Protein AF-0000000080405832 (afdb_homodimer)

Nearest PDB structures (foldseek):
  2pwq-assembly1_A  TM=9.704E-01  e=1.487E-24  Plasmodium yoelii
  2f4z-assembly1_A  TM=9.907E-01  e=1.187E-21  Toxoplasma gondii
  3f92-assembly1_A  TM=9.602E-01  e=2.893E-19  Homo sapiens
  6jb7-assembly1_A  TM=9.694E-01  e=5.075E-19  Homo sapiens
  5dfl-assembly1_A  TM=9.693E-01  e=5.751E-19  Homo sapiens

Structure (mmCIF, N/CA/C/O backbone):
data_AF-0000000080405832-model_v1
#
loop_
_entity.id
_entity.type
_entity.pdbx_description
1 polymer 'UBC core domain-containing protein'
#
loop_
_atom_site.group_PDB
_atom_site.id
_atom_site.type_symbol
_atom_site.label_atom_id
_atom_site.label_alt_id
_atom_site.label_comp_id
_atom_site.label_asym_id
_atom_site.label_entity_id
_atom_site.label_seq_id
_atom_site.pdbx_PDB_ins_code
_atom_site.Cartn_x
_atom_site.Cartn_y
_atom_site.Cartn_z
_atom_site.occupancy
_atom_site.B_iso_or_equiv
_atom_site.auth_seq_id
_atom_site.auth_comp_id
_atom_site.auth_asym_id
_atom_site.auth_atom_id
_atom_site.pdbx_PDB_model_num
ATOM 1 N N . MET A 1 1 ? 26.109 7.5 -22.141 1 20.55 1 MET A N 1
ATOM 2 C CA . MET A 1 1 ? 25.344 6.387 -21.578 1 20.55 1 MET A CA 1
ATOM 3 C C . MET A 1 1 ? 25.062 6.609 -20.109 1 20.55 1 MET A C 1
ATOM 5 O O . MET A 1 1 ? 25.969 6.559 -19.266 1 20.55 1 MET A O 1
ATOM 9 N N . CYS A 1 2 ? 24.328 7.707 -19.641 1 28.23 2 CYS A N 1
ATOM 10 C CA . CYS A 1 2 ? 24.234 8.281 -18.297 1 28.23 2 CYS A CA 1
ATOM 11 C C . CYS A 1 2 ? 24 7.195 -17.25 1 28.23 2 CYS A C 1
ATOM 13 O O . CYS A 1 2 ? 23.016 6.473 -17.328 1 28.23 2 CYS A O 1
ATOM 15 N N . SER A 1 3 ? 24.859 6.402 -16.875 1 34.25 3 SER A N 1
ATOM 16 C CA . SER A 1 3 ? 24.891 5.484 -15.734 1 34.25 3 SER A CA 1
ATOM 17 C C . SER A 1 3 ? 24.047 6.023 -14.578 1 34.25 3 SER A C 1
ATOM 19 O O . SER A 1 3 ? 24.375 7.066 -14.008 1 34.25 3 SER A O 1
ATOM 21 N N . SER A 1 4 ? 22.766 6.215 -14.742 1 38.88 4 SER A N 1
ATOM 22 C CA . SER A 1 4 ? 21.812 7.004 -13.961 1 38.88 4 SER A CA 1
ATOM 23 C C . SER A 1 4 ? 21.984 6.742 -12.469 1 38.88 4 SER A C 1
ATOM 25 O O . SER A 1 4 ? 21.844 5.605 -12.008 1 38.88 4 SER A O 1
ATOM 27 N N . SER A 1 5 ? 23.016 7.223 -11.938 1 46.41 5 SER A N 1
ATOM 28 C CA . SER A 1 5 ? 23.375 7.32 -10.523 1 46.41 5 SER A CA 1
ATOM 29 C C . SER A 1 5 ? 22.125 7.406 -9.648 1 46.41 5 SER A C 1
ATOM 31 O O . SER A 1 5 ? 21.312 8.328 -9.797 1 46.41 5 SER A O 1
ATOM 33 N N . ARG A 1 6 ? 21.609 6.234 -9.523 1 57.28 6 ARG A N 1
ATOM 34 C CA . ARG A 1 6 ? 20.469 6.125 -8.633 1 57.28 6 ARG A CA 1
ATOM 35 C C . ARG A 1 6 ? 20.641 7.004 -7.402 1 57.28 6 ARG A C 1
ATOM 37 O O . ARG A 1 6 ? 21.734 7.074 -6.832 1 57.28 6 ARG A O 1
ATOM 44 N N . SER A 1 7 ? 19.734 7.844 -7.234 1 63.28 7 SER A N 1
ATOM 45 C CA . SER A 1 7 ? 19.797 8.867 -6.199 1 63.28 7 SER A CA 1
ATOM 46 C C . SER A 1 7 ? 19.969 8.25 -4.816 1 63.28 7 SER A C 1
ATOM 48 O O . SER A 1 7 ? 19.594 7.098 -4.598 1 63.28 7 SER A O 1
ATOM 50 N N . SER A 1 8 ? 20.781 8.703 -4.047 1 74.38 8 SER A N 1
ATOM 51 C CA . SER A 1 8 ? 20.938 8.398 -2.631 1 74.38 8 SER A CA 1
ATOM 52 C C . SER A 1 8 ? 19.594 8.109 -1.97 1 74.38 8 SER A C 1
ATOM 54 O O . SER A 1 8 ? 19.484 7.203 -1.142 1 74.38 8 SER A O 1
ATOM 56 N N . LYS A 1 9 ? 18.562 8.602 -2.529 1 79.06 9 LYS A N 1
ATOM 57 C CA . LYS A 1 9 ? 17.25 8.445 -1.912 1 79.06 9 LYS A CA 1
ATOM 58 C C . LYS A 1 9 ? 16.641 7.09 -2.26 1 79.06 9 LYS A C 1
ATOM 60 O O . LYS A 1 9 ? 16.016 6.453 -1.416 1 79.06 9 LYS A O 1
ATOM 65 N N . GLU A 1 10 ? 16.953 6.633 -3.463 1 82.5 10 GLU A N 1
ATOM 66 C CA . GLU A 1 10 ? 16.438 5.344 -3.91 1 82.5 10 GLU A CA 1
ATOM 67 C C . GLU A 1 10 ? 17.062 4.195 -3.125 1 82.5 10 GLU A C 1
ATOM 69 O O . GLU A 1 10 ? 16.375 3.25 -2.736 1 82.5 10 GLU A O 1
ATOM 74 N N . LEU A 1 11 ? 18.281 4.324 -2.924 1 87.19 11 LEU A N 1
ATOM 75 C CA . LEU A 1 11 ? 18.984 3.289 -2.176 1 87.19 11 LEU A CA 1
ATOM 76 C C . LEU A 1 11 ? 18.516 3.246 -0.728 1 87.19 11 LEU A C 1
ATOM 78 O O . LEU A 1 11 ? 18.359 2.166 -0.154 1 87.19 11 LEU A O 1
ATOM 82 N N . LEU A 1 12 ? 18.266 4.387 -0.219 1 89.19 12 LEU A N 1
ATOM 83 C CA . LEU A 1 12 ? 17.766 4.465 1.152 1 89.19 12 LEU A CA 1
ATOM 84 C C . LEU A 1 12 ? 16.375 3.85 1.269 1 89.19 12 LEU A C 1
ATOM 86 O O . LEU A 1 12 ? 16.078 3.172 2.254 1 89.19 12 LEU A O 1
ATOM 90 N N . ARG A 1 13 ? 15.625 4.07 0.297 1 90.69 13 ARG A N 1
ATOM 91 C CA . ARG A 1 13 ? 14.289 3.48 0.298 1 90.69 13 ARG A CA 1
ATOM 92 C C . ARG A 1 13 ? 14.367 1.958 0.265 1 90.69 13 ARG A C 1
ATOM 94 O O . ARG A 1 13 ? 13.672 1.279 1.022 1 90.69 13 ARG A O 1
ATOM 101 N N . LEU A 1 14 ? 15.18 1.442 -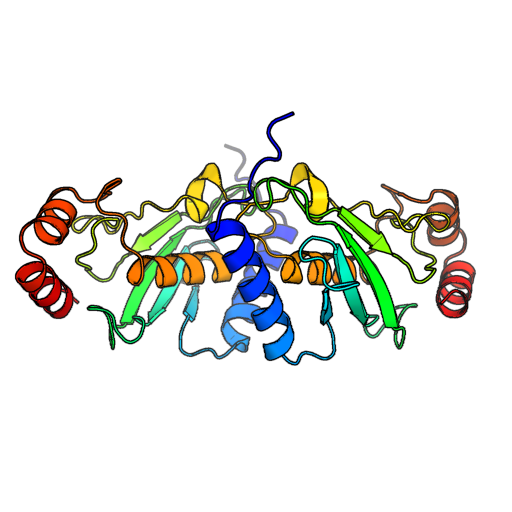0.604 1 94.38 14 LEU A N 1
ATOM 102 C CA . LEU A 1 14 ? 15.297 -0.004 -0.744 1 94.38 14 LEU A CA 1
ATOM 103 C C . LEU A 1 14 ? 15.812 -0.635 0.544 1 94.38 14 LEU A C 1
ATOM 105 O O . LEU A 1 14 ? 15.352 -1.702 0.949 1 94.38 14 LEU A O 1
ATOM 109 N N . GLN A 1 15 ? 16.719 0.036 1.157 1 93.62 15 GLN A N 1
ATOM 110 C CA . GLN A 1 15 ? 17.234 -0.443 2.436 1 93.62 15 GLN A CA 1
ATOM 111 C C . GLN A 1 15 ? 16.125 -0.474 3.492 1 93.62 15 GLN A C 1
ATOM 113 O O . GLN A 1 15 ? 16.016 -1.438 4.254 1 93.62 15 GLN A O 1
ATOM 118 N N . LYS A 1 16 ? 15.375 0.573 3.498 1 93.31 16 LYS A N 1
ATOM 119 C CA . LYS A 1 16 ? 14.273 0.643 4.453 1 93.31 16 LYS A CA 1
ATOM 120 C C . LYS A 1 16 ? 13.25 -0.455 4.191 1 93.31 16 LYS A C 1
ATOM 122 O O . LYS A 1 16 ? 12.758 -1.086 5.129 1 93.31 16 LYS A O 1
ATOM 127 N N . GLU A 1 17 ? 12.938 -0.644 2.939 1 94.38 17 GLU A N 1
ATOM 128 C CA . GLU A 1 17 ? 11.969 -1.684 2.602 1 94.38 17 GLU A CA 1
ATOM 129 C C . GLU A 1 17 ? 12.477 -3.062 3.016 1 94.38 17 GLU A C 1
ATOM 131 O O . GLU A 1 17 ? 11.703 -3.887 3.514 1 94.38 17 GLU A O 1
ATOM 136 N N . LEU A 1 18 ? 13.727 -3.258 2.82 1 94.12 18 LEU A N 1
ATOM 137 C CA . LEU A 1 18 ? 14.32 -4.527 3.221 1 94.12 18 LEU A CA 1
ATOM 138 C C . LEU A 1 18 ? 14.242 -4.715 4.73 1 94.12 18 LEU A C 1
ATOM 140 O O . LEU A 1 18 ? 13.875 -5.789 5.211 1 94.12 18 LEU A O 1
ATOM 144 N N . LYS A 1 19 ? 14.523 -3.691 5.426 1 93.25 19 LYS A N 1
ATOM 145 C CA . LYS A 1 19 ? 14.477 -3.73 6.883 1 93.25 19 LYS A CA 1
ATOM 146 C C . LYS A 1 19 ? 13.055 -3.979 7.383 1 93.25 19 LYS A C 1
ATOM 148 O O . LYS A 1 19 ? 12.852 -4.742 8.328 1 93.25 19 LYS A O 1
ATOM 153 N N . ASP A 1 20 ? 12.125 -3.34 6.719 1 91.62 20 ASP A N 1
ATOM 154 C CA . ASP A 1 20 ? 10.727 -3.512 7.094 1 91.62 20 ASP A CA 1
ATOM 155 C C . ASP A 1 20 ? 10.281 -4.961 6.914 1 91.62 20 ASP A C 1
ATOM 157 O O . ASP A 1 20 ? 9.562 -5.504 7.754 1 91.62 20 ASP A O 1
ATOM 161 N N . ILE A 1 21 ? 10.672 -5.582 5.863 1 93.44 21 ILE A N 1
ATOM 162 C CA . ILE A 1 21 ? 10.328 -6.973 5.594 1 93.44 21 ILE A CA 1
ATOM 163 C C . ILE A 1 21 ? 10.945 -7.875 6.66 1 93.44 21 ILE A C 1
ATOM 165 O O . ILE A 1 21 ? 10.281 -8.766 7.195 1 93.44 21 ILE A O 1
ATOM 169 N N . GLU A 1 22 ? 12.133 -7.555 6.969 1 88.5 22 GLU A N 1
ATOM 170 C CA . GLU A 1 22 ? 12.867 -8.352 7.949 1 88.5 22 GLU A CA 1
ATOM 171 C C . GLU A 1 22 ? 12.25 -8.227 9.336 1 88.5 22 GLU A C 1
ATOM 173 O O . GLU A 1 22 ? 12.188 -9.203 10.086 1 88.5 22 GLU A O 1
ATOM 178 N N . ASN A 1 23 ? 11.734 -7.125 9.672 1 87.12 23 ASN A N 1
ATOM 179 C CA . ASN A 1 23 ? 11.234 -6.836 11.016 1 87.12 23 ASN A CA 1
ATOM 180 C C . ASN A 1 23 ? 9.836 -7.398 11.227 1 87.12 23 ASN A C 1
ATOM 182 O O . ASN A 1 23 ? 9.453 -7.707 12.359 1 87.12 23 ASN A O 1
ATOM 186 N N . GLU A 1 24 ? 9.016 -7.344 10.234 1 80.19 24 GLU A N 1
ATOM 187 C CA . GLU A 1 24 ? 7.637 -7.797 10.383 1 80.19 24 GLU A CA 1
ATOM 188 C C . GLU A 1 24 ? 7.574 -9.273 10.758 1 80.19 24 GLU A C 1
ATOM 190 O O . GLU A 1 24 ? 6.617 -9.719 11.391 1 80.19 24 GLU A O 1
ATOM 195 N N . ASN A 1 25 ? 8.711 -9.945 10.727 1 65.19 25 ASN A N 1
ATOM 196 C CA . ASN A 1 25 ? 8.883 -11.305 11.227 1 65.19 25 ASN A CA 1
ATOM 197 C C . ASN A 1 25 ? 7.703 -12.195 10.836 1 65.19 25 ASN A C 1
ATOM 199 O O . ASN A 1 25 ? 7.246 -13.008 11.641 1 65.19 25 ASN A O 1
ATOM 203 N N . VAL A 1 26 ? 6.922 -11.82 9.852 1 68.38 26 VAL A N 1
ATOM 204 C CA . VAL A 1 26 ? 5.844 -12.719 9.453 1 68.38 26 VAL A CA 1
ATOM 205 C C . VAL A 1 26 ? 6.395 -13.82 8.547 1 68.38 26 VAL A C 1
ATOM 207 O O . VAL A 1 26 ? 7.227 -13.555 7.672 1 68.38 26 VAL A O 1
ATOM 210 N N . GLN A 1 27 ? 6.348 -14.984 9.008 1 76.19 27 GLN A N 1
ATOM 211 C CA . GLN A 1 27 ? 6.848 -16.188 8.344 1 76.19 27 GLN A CA 1
ATOM 212 C C . GLN A 1 27 ? 6.219 -16.344 6.961 1 76.19 27 GLN A C 1
ATOM 214 O O . GLN A 1 27 ? 6.605 -17.234 6.199 1 76.19 27 GLN A O 1
ATOM 219 N N . GLU A 1 28 ? 5.445 -15.336 6.605 1 89.19 28 GLU A N 1
ATOM 220 C CA . GLU A 1 28 ? 4.676 -15.5 5.375 1 89.19 28 GLU A CA 1
ATOM 221 C C . GLU A 1 28 ? 5.41 -14.898 4.18 1 89.19 28 GLU A C 1
ATOM 223 O O . GLU A 1 28 ? 5.27 -15.383 3.053 1 89.19 28 GLU A O 1
ATOM 228 N N . ILE A 1 29 ? 6.238 -13.906 4.445 1 94.06 29 ILE A N 1
ATOM 229 C CA . ILE A 1 29 ? 6.934 -13.188 3.385 1 94.06 29 ILE A CA 1
ATOM 230 C C . ILE A 1 29 ? 8.344 -12.82 3.842 1 94.06 29 ILE A C 1
ATOM 232 O O . ILE A 1 29 ? 8.547 -12.438 4.996 1 94.06 29 ILE A O 1
ATOM 236 N N . ASP A 1 30 ? 9.281 -13.016 2.945 1 95.56 30 ASP A N 1
ATOM 237 C CA . ASP A 1 30 ? 10.656 -12.602 3.207 1 95.56 30 ASP A CA 1
ATOM 238 C C . ASP A 1 30 ? 11.359 -12.195 1.915 1 95.56 30 ASP A C 1
ATOM 240 O O . ASP A 1 30 ? 10.922 -12.547 0.821 1 95.56 30 ASP A O 1
ATOM 244 N N . ALA A 1 31 ? 12.445 -11.453 2.104 1 96.25 31 ALA A N 1
ATOM 245 C CA . ALA A 1 31 ? 13.266 -11.062 0.962 1 96.25 31 ALA A CA 1
ATOM 246 C C . ALA A 1 31 ? 14.688 -10.719 1.402 1 96.25 31 ALA A C 1
ATOM 248 O O . ALA A 1 31 ? 14.906 -10.297 2.541 1 96.25 31 ALA A O 1
ATOM 249 N N . HIS A 1 32 ? 15.602 -10.945 0.532 1 95.75 32 HIS A N 1
ATOM 250 C CA . HIS A 1 32 ? 16.984 -10.555 0.772 1 95.75 32 HIS A CA 1
ATOM 251 C C . HIS A 1 32 ? 17.688 -10.164 -0.526 1 95.75 32 HIS A C 1
ATOM 253 O O . HIS A 1 32 ? 17.219 -10.5 -1.614 1 95.75 32 HIS A O 1
ATOM 259 N N . ILE A 1 33 ? 18.766 -9.484 -0.336 1 95.69 33 ILE A N 1
ATOM 260 C CA . ILE A 1 33 ? 19.562 -9.078 -1.485 1 95.69 33 ILE A CA 1
ATOM 261 C C . ILE A 1 33 ? 20.328 -10.281 -2.045 1 95.69 33 ILE A C 1
ATOM 263 O O . ILE A 1 33 ? 20.828 -11.102 -1.285 1 95.69 33 ILE A O 1
ATOM 267 N N . LYS A 1 34 ? 20.391 -10.273 -3.346 1 95.62 34 LYS A N 1
ATOM 268 C CA . LYS A 1 34 ? 21.141 -11.336 -4.016 1 95.62 34 LYS A CA 1
ATOM 269 C C . LYS A 1 34 ? 22.531 -10.867 -4.41 1 95.62 34 LYS A C 1
ATOM 271 O O . LYS A 1 34 ? 22.672 -9.828 -5.059 1 95.62 34 LYS A O 1
ATOM 276 N N . ASP A 1 35 ? 23.609 -11.555 -4.023 1 92.75 35 ASP A N 1
ATOM 277 C CA . ASP A 1 35 ? 24.984 -11.375 -4.449 1 92.75 35 ASP A CA 1
ATOM 278 C C . ASP A 1 35 ? 25.453 -9.938 -4.195 1 92.75 35 ASP A C 1
ATOM 280 O O . ASP A 1 35 ? 26.062 -9.312 -5.066 1 92.75 35 ASP A O 1
ATOM 284 N N . SER A 1 36 ? 24.953 -9.289 -3.213 1 88.81 36 SER A N 1
ATOM 285 C CA . SER A 1 36 ? 25.359 -7.961 -2.777 1 88.81 36 SER A CA 1
ATOM 286 C C . SER A 1 36 ? 24.938 -6.891 -3.781 1 88.81 36 SER A C 1
ATOM 288 O O . SER A 1 36 ? 25.578 -5.84 -3.877 1 88.81 36 SER A O 1
ATOM 290 N N . ASN A 1 37 ? 24.047 -7.285 -4.617 1 89.94 37 ASN A N 1
ATOM 291 C CA . ASN A 1 37 ? 23.453 -6.344 -5.57 1 89.94 37 ASN A CA 1
ATOM 292 C C . ASN A 1 37 ? 22.109 -5.809 -5.074 1 89.94 37 ASN A C 1
ATOM 294 O O . ASN A 1 37 ? 21.141 -6.547 -5 1 89.94 37 ASN A O 1
ATOM 298 N N . PHE A 1 38 ? 22.031 -4.496 -4.859 1 89.38 38 PHE A N 1
ATOM 299 C CA . PHE A 1 38 ? 20.875 -3.879 -4.238 1 89.38 38 PHE A CA 1
ATOM 300 C C . PHE A 1 38 ? 19.688 -3.889 -5.195 1 89.38 38 PHE A C 1
ATOM 302 O O . PHE A 1 38 ? 18.547 -3.625 -4.785 1 89.38 38 PHE A O 1
ATOM 309 N N . PHE A 1 39 ? 19.922 -4.312 -6.414 1 93.38 39 PHE A N 1
ATOM 310 C CA . PHE A 1 39 ? 18.844 -4.23 -7.398 1 93.38 39 PHE A CA 1
ATOM 311 C C . PHE A 1 39 ? 18.359 -5.621 -7.785 1 93.38 39 PHE A C 1
ATOM 313 O O . PHE A 1 39 ? 17.5 -5.766 -8.664 1 93.38 39 PHE A O 1
ATOM 320 N N . GLU A 1 40 ? 18.938 -6.57 -7.172 1 97.25 40 GLU A N 1
ATOM 321 C CA . GLU A 1 40 ? 18.516 -7.961 -7.348 1 97.25 40 GLU A CA 1
ATOM 322 C C . GLU A 1 40 ? 18.219 -8.625 -6.004 1 97.25 40 GLU A C 1
ATOM 324 O O . GLU A 1 40 ? 19.125 -8.781 -5.18 1 97.25 40 GLU A O 1
ATOM 329 N N . TRP A 1 41 ? 16.938 -8.961 -5.844 1 98 41 TRP A N 1
ATOM 330 C CA . TRP A 1 41 ? 16.531 -9.586 -4.59 1 98 41 TRP A CA 1
ATOM 331 C C . TRP A 1 41 ? 16.016 -11 -4.828 1 98 41 TRP A C 1
ATOM 333 O O . TRP A 1 41 ? 15.641 -11.344 -5.949 1 98 41 TRP A O 1
ATOM 343 N N . VAL A 1 42 ? 16.109 -11.797 -3.793 1 98.19 42 VAL A N 1
ATOM 344 C CA . VAL A 1 42 ? 15.398 -13.07 -3.697 1 98.19 42 VAL A CA 1
ATOM 345 C C . VAL A 1 42 ? 14.242 -12.945 -2.711 1 98.19 42 VAL A C 1
ATOM 347 O O . VAL A 1 42 ? 14.43 -12.516 -1.57 1 98.19 42 VAL A O 1
ATOM 350 N N . GLY A 1 43 ? 13.078 -13.211 -3.17 1 97.5 43 GLY A N 1
ATOM 351 C CA . GLY A 1 43 ? 11.898 -13.18 -2.318 1 97.5 43 GLY A CA 1
ATOM 352 C C . GLY A 1 43 ? 11.391 -14.562 -1.966 1 97.5 43 GLY A C 1
ATOM 353 O O . GLY A 1 43 ? 11.688 -15.539 -2.654 1 97.5 43 GLY A O 1
ATOM 354 N N . PHE A 1 44 ? 10.578 -14.586 -0.883 1 97.31 44 PHE A N 1
ATOM 355 C CA . PHE A 1 44 ? 9.969 -15.828 -0.425 1 97.31 44 PHE A CA 1
ATOM 356 C C . PHE A 1 44 ? 8.523 -15.602 -0.008 1 97.31 44 PHE A C 1
ATOM 358 O O . PHE A 1 44 ? 8.211 -14.609 0.651 1 97.31 44 PHE A O 1
ATOM 365 N N . ILE A 1 45 ? 7.723 -16.5 -0.43 1 97.31 45 ILE A N 1
ATOM 366 C CA . ILE A 1 45 ? 6.336 -16.484 0.025 1 97.31 45 ILE A CA 1
ATOM 367 C C . ILE A 1 45 ? 5.918 -17.891 0.453 1 97.31 45 ILE A C 1
ATOM 369 O O . ILE A 1 45 ? 6.316 -18.891 -0.163 1 97.31 45 ILE A O 1
ATOM 373 N N . LYS A 1 46 ? 5.105 -17.922 1.412 1 96.88 46 LYS A N 1
ATOM 374 C CA . LYS A 1 46 ? 4.516 -19.188 1.864 1 96.88 46 LYS A CA 1
ATOM 375 C C . LYS A 1 46 ? 3.172 -19.438 1.187 1 96.88 46 LYS A C 1
ATOM 377 O O . LYS A 1 46 ? 2.393 -18.5 0.975 1 96.88 46 LYS A O 1
ATOM 382 N N . GLY A 1 47 ? 2.939 -20.688 0.853 1 97.38 47 GLY A N 1
ATOM 383 C CA . GLY A 1 47 ? 1.633 -21.016 0.307 1 97.38 47 GLY A CA 1
ATOM 384 C C . GLY A 1 47 ? 0.506 -20.828 1.307 1 97.38 47 GLY A C 1
ATOM 385 O O . GLY A 1 47 ? 0.619 -21.25 2.461 1 97.38 47 GLY A O 1
ATOM 386 N N . PRO A 1 48 ? -0.5 -20.297 0.897 1 96.62 48 PRO A N 1
ATOM 387 C CA . PRO A 1 48 ? -1.608 -20.047 1.822 1 96.62 48 PRO A CA 1
ATOM 388 C C . PRO A 1 48 ? -2.311 -21.328 2.262 1 96.62 48 PRO A C 1
ATOM 390 O O . PRO A 1 48 ? -2.406 -22.281 1.485 1 96.62 48 PRO A O 1
ATOM 393 N N . GLU A 1 49 ? -2.83 -21.219 3.443 1 95.5 49 GLU A N 1
ATOM 394 C CA . GLU A 1 49 ? -3.584 -22.359 3.973 1 95.5 49 GLU A CA 1
ATOM 395 C C . GLU A 1 49 ? -4.875 -22.578 3.188 1 95.5 49 GLU A C 1
ATOM 397 O O . GLU A 1 49 ? -5.508 -21.609 2.742 1 95.5 49 GLU A O 1
ATOM 402 N N . GLY A 1 50 ? -5.23 -23.797 2.988 1 96.25 50 GLY A N 1
ATOM 403 C CA . GLY A 1 50 ? -6.496 -24.125 2.344 1 96.25 50 GLY A CA 1
ATOM 404 C C . GLY A 1 50 ? -6.414 -24.094 0.829 1 96.25 50 GLY A C 1
ATOM 405 O O . GLY A 1 50 ? -7.441 -24.047 0.148 1 96.25 50 GLY A O 1
ATOM 406 N N . THR A 1 51 ? -5.285 -23.984 0.303 1 97.38 51 THR A N 1
ATOM 407 C CA . THR A 1 51 ? -5.055 -23.984 -1.138 1 97.38 51 THR A CA 1
ATOM 408 C C . THR A 1 51 ? -4.184 -25.172 -1.548 1 97.38 51 THR A C 1
ATOM 410 O O . THR A 1 51 ? -3.613 -25.844 -0.695 1 97.38 51 THR A O 1
ATOM 413 N N . PRO A 1 52 ? -4.102 -25.406 -2.854 1 97.81 52 PRO A N 1
ATOM 414 C CA . PRO A 1 52 ? -3.205 -26.484 -3.295 1 97.81 52 PRO A CA 1
ATOM 415 C C . PRO A 1 52 ? -1.735 -26.172 -3.018 1 97.81 52 PRO A C 1
ATOM 417 O O . PRO A 1 52 ? -0.88 -27.047 -3.152 1 97.81 52 PRO A O 1
ATOM 420 N N . TYR A 1 53 ? -1.469 -25.031 -2.615 1 98.25 53 TYR A N 1
ATOM 421 C CA . TYR A 1 53 ? -0.091 -24.594 -2.428 1 98.25 53 TYR A CA 1
ATOM 422 C C . TYR A 1 53 ? 0.293 -24.609 -0.954 1 98.25 53 TYR A C 1
ATOM 424 O O . TYR A 1 53 ? 1.403 -24.219 -0.589 1 98.25 53 TYR A O 1
ATOM 432 N N . GLU A 1 54 ? -0.621 -25 -0.115 1 97.06 54 GLU A N 1
ATOM 433 C CA . GLU A 1 54 ? -0.393 -25.031 1.326 1 97.06 54 GLU A CA 1
ATOM 434 C C . GLU A 1 54 ? 0.865 -25.828 1.668 1 97.06 54 GLU A C 1
ATOM 436 O O . GLU A 1 54 ? 1.085 -26.922 1.13 1 97.06 54 GLU A O 1
ATOM 441 N N . GLY A 1 55 ? 1.675 -25.172 2.596 1 95.06 55 GLY A N 1
ATOM 442 C CA . GLY A 1 55 ? 2.904 -25.844 3.004 1 95.06 55 GLY A CA 1
ATOM 443 C C . GLY A 1 55 ? 4.066 -25.562 2.068 1 95.06 55 GLY A C 1
ATOM 444 O O . GLY A 1 55 ? 5.215 -25.875 2.389 1 95.06 55 GLY A O 1
ATOM 445 N N . GLY A 1 56 ? 3.805 -25 0.885 1 96.62 56 GLY A N 1
ATOM 446 C CA . GLY A 1 56 ? 4.855 -24.688 -0.07 1 96.62 56 GLY A CA 1
ATOM 447 C C . GLY A 1 56 ? 5.66 -23.453 0.321 1 96.62 56 GLY A C 1
ATOM 448 O O . GLY A 1 56 ? 5.16 -22.578 1.021 1 96.62 56 GLY A O 1
ATOM 449 N N . HIS A 1 57 ? 6.883 -23.484 -0.051 1 96.62 57 HIS A N 1
ATOM 450 C CA . HIS A 1 57 ? 7.789 -22.359 0.038 1 96.62 57 HIS A CA 1
ATOM 451 C C . HIS A 1 57 ? 8.289 -21.938 -1.341 1 96.62 57 HIS A C 1
ATOM 453 O O . HIS A 1 57 ? 9.047 -22.672 -1.979 1 96.62 57 HIS A O 1
ATOM 459 N N . PHE A 1 58 ? 7.941 -20.781 -1.689 1 98.38 58 PHE A N 1
ATOM 460 C CA . PHE A 1 58 ? 8.203 -20.375 -3.068 1 98.38 58 PHE A CA 1
ATOM 461 C C . PHE A 1 58 ? 9.242 -19.266 -3.121 1 98.38 58 PHE A C 1
ATOM 463 O O . PHE A 1 58 ? 9.109 -18.25 -2.428 1 98.38 58 PHE A O 1
ATOM 470 N N . THR A 1 59 ? 10.164 -19.516 -3.92 1 98.56 59 THR A N 1
ATOM 471 C CA . THR A 1 59 ? 11.219 -18.531 -4.148 1 98.56 59 THR A CA 1
ATOM 472 C C . THR A 1 59 ? 10.914 -17.703 -5.391 1 98.56 59 THR A C 1
ATOM 474 O O . THR A 1 59 ? 10.477 -18.234 -6.41 1 98.56 59 THR A O 1
ATOM 477 N N . LEU A 1 60 ? 11.164 -16.406 -5.246 1 98.75 60 LEU A N 1
ATOM 478 C CA . LEU A 1 60 ? 10.93 -15.484 -6.348 1 98.75 60 LEU A CA 1
ATOM 479 C C . LEU A 1 60 ? 12.188 -14.672 -6.648 1 98.75 60 LEU A C 1
ATOM 481 O O . LEU A 1 60 ? 12.961 -14.367 -5.742 1 98.75 60 LEU A O 1
ATOM 485 N N . ALA A 1 61 ? 12.367 -14.367 -7.887 1 98.81 61 ALA A N 1
ATOM 486 C CA . ALA A 1 61 ? 13.398 -13.414 -8.297 1 98.81 61 ALA A CA 1
ATOM 487 C C . ALA A 1 61 ? 12.812 -12.016 -8.445 1 98.81 61 ALA A C 1
ATOM 489 O O . ALA A 1 61 ? 11.781 -11.828 -9.102 1 98.81 61 ALA A O 1
ATOM 490 N N . ILE A 1 62 ? 13.453 -11.047 -7.82 1 98.62 62 ILE A N 1
ATOM 491 C CA . ILE A 1 62 ? 12.984 -9.664 -7.844 1 98.62 62 ILE A CA 1
ATOM 492 C C . ILE A 1 62 ? 14.07 -8.773 -8.445 1 98.62 62 ILE A C 1
ATOM 494 O O . ILE A 1 62 ? 15.18 -8.68 -7.91 1 98.62 62 ILE A O 1
ATOM 498 N N . THR A 1 63 ? 13.75 -8.125 -9.539 1 98.38 63 THR A N 1
ATOM 499 C CA . THR A 1 63 ? 14.648 -7.156 -10.156 1 98.38 63 THR A CA 1
ATOM 500 C C . THR A 1 63 ? 14.102 -5.742 -10.008 1 98.38 63 THR A C 1
ATOM 502 O O . THR A 1 63 ? 12.969 -5.457 -10.422 1 98.38 63 THR A O 1
ATOM 505 N N . ILE A 1 64 ? 14.867 -4.922 -9.453 1 96.94 64 ILE A N 1
ATOM 506 C CA . ILE A 1 64 ? 14.453 -3.553 -9.18 1 96.94 64 ILE A CA 1
ATOM 507 C C . ILE A 1 64 ? 14.906 -2.639 -10.312 1 96.94 64 ILE A C 1
ATOM 509 O O . ILE A 1 64 ? 16.109 -2.498 -10.555 1 96.94 64 ILE A O 1
ATOM 513 N N . PRO A 1 65 ? 13.938 -2.033 -10.961 1 95.88 65 PRO A N 1
ATOM 514 C CA . PRO A 1 65 ? 14.344 -1.168 -12.07 1 95.88 65 PRO A CA 1
ATOM 515 C C . PRO A 1 65 ? 15.023 0.119 -11.602 1 95.88 65 PRO A C 1
ATOM 517 O O . PRO A 1 65 ? 14.914 0.483 -10.43 1 95.88 65 PRO A O 1
ATOM 520 N N . ASN A 1 66 ? 15.586 0.849 -12.438 1 92.19 66 ASN A N 1
ATOM 521 C CA . ASN A 1 66 ? 16.344 2.057 -12.109 1 92.19 66 ASN A CA 1
ATOM 522 C C . ASN A 1 66 ? 15.414 3.191 -11.68 1 92.19 66 ASN A C 1
ATOM 524 O O . ASN A 1 66 ? 15.82 4.074 -10.922 1 92.19 66 ASN A O 1
ATOM 528 N N . ASP A 1 67 ? 14.25 3.141 -12.078 1 93.69 67 ASP A N 1
ATOM 529 C CA . ASP A 1 67 ? 13.32 4.227 -11.773 1 93.69 67 ASP A CA 1
ATOM 530 C C . ASP A 1 67 ? 12.32 3.812 -10.695 1 93.69 67 ASP A C 1
ATOM 532 O O . ASP A 1 67 ? 11.258 4.418 -10.562 1 93.69 67 ASP A O 1
ATOM 536 N N . TYR A 1 68 ? 12.727 2.764 -9.977 1 95.44 68 TYR A N 1
ATOM 537 C CA . TYR A 1 68 ? 11.938 2.428 -8.797 1 95.44 68 TYR A CA 1
ATOM 538 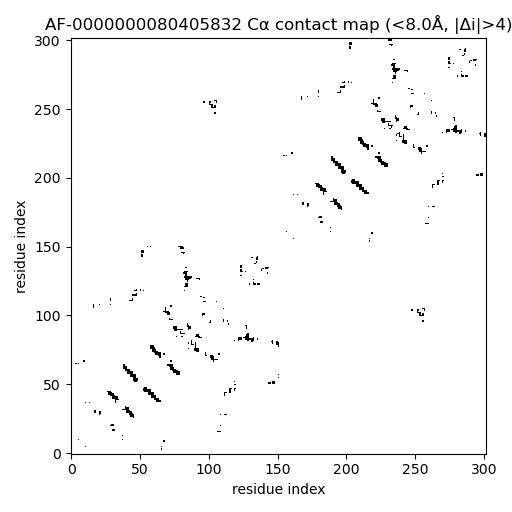C C . TYR A 1 68 ? 11.883 3.6 -7.824 1 95.44 68 TYR A C 1
ATOM 540 O O . TYR A 1 68 ? 12.898 4.242 -7.566 1 95.44 68 TYR A O 1
ATOM 548 N N . PRO A 1 69 ? 10.703 3.895 -7.328 1 94.5 69 PRO A N 1
ATOM 549 C CA . PRO A 1 69 ? 9.438 3.174 -7.246 1 94.5 69 PRO A CA 1
ATOM 550 C C . PRO A 1 69 ? 8.414 3.65 -8.281 1 94.5 69 PRO A C 1
ATOM 552 O O . PRO A 1 69 ? 7.238 3.289 -8.203 1 94.5 69 PRO A O 1
ATOM 555 N N . TYR A 1 70 ? 8.82 4.395 -9.234 1 93.81 70 TYR A N 1
ATOM 556 C CA . TYR A 1 70 ? 7.879 4.898 -10.234 1 93.81 70 TYR A CA 1
ATOM 557 C C . TYR A 1 70 ? 7.426 3.781 -11.164 1 93.81 70 TYR A C 1
ATOM 559 O O . TYR A 1 70 ? 6.312 3.822 -11.695 1 93.81 70 TYR A O 1
ATOM 567 N N . ASN A 1 71 ? 8.32 2.855 -11.383 1 96.31 71 ASN A N 1
ATOM 568 C CA . ASN A 1 71 ? 7.953 1.607 -12.047 1 96.31 71 ASN A CA 1
ATOM 569 C C . ASN A 1 71 ? 8.062 0.42 -11.094 1 96.31 71 ASN A C 1
ATOM 571 O O . ASN A 1 71 ? 8.898 0.414 -10.188 1 96.31 71 ASN A O 1
ATOM 575 N N . PRO A 1 72 ? 7.184 -0.551 -11.305 1 97.75 72 PRO A N 1
ATOM 576 C CA . PRO A 1 72 ? 7.199 -1.7 -10.391 1 97.75 72 PRO A CA 1
ATOM 577 C C . PRO A 1 72 ? 8.438 -2.572 -10.562 1 97.75 72 PRO A C 1
ATOM 579 O O . PRO A 1 72 ? 9.07 -2.555 -11.625 1 97.75 72 PRO A O 1
ATOM 582 N N . PRO A 1 73 ? 8.805 -3.311 -9.492 1 97.94 73 PRO A N 1
ATOM 583 C CA . PRO A 1 73 ? 9.812 -4.359 -9.68 1 97.94 73 PRO A CA 1
ATOM 584 C C . PRO A 1 73 ? 9.344 -5.469 -10.617 1 97.94 73 PRO A C 1
ATOM 586 O O . PRO A 1 73 ? 8.141 -5.711 -10.734 1 97.94 73 PRO A O 1
ATOM 589 N N . LYS A 1 74 ? 10.305 -6.07 -11.273 1 98.44 74 LYS A N 1
ATOM 590 C CA . LYS A 1 74 ? 10.023 -7.297 -12.016 1 98.44 74 LYS A CA 1
ATOM 591 C C . LYS A 1 74 ? 10.156 -8.523 -11.117 1 98.44 74 LYS A C 1
ATOM 593 O O . LYS A 1 74 ? 11.211 -8.766 -10.531 1 98.44 74 LYS A O 1
ATOM 598 N N . ILE A 1 75 ? 9.086 -9.266 -11.023 1 98.81 75 ILE A N 1
ATOM 599 C CA . ILE A 1 75 ? 9.086 -10.414 -10.125 1 98.81 75 ILE A CA 1
ATOM 600 C C . ILE A 1 75 ? 8.656 -11.672 -10.883 1 98.81 75 ILE A C 1
ATOM 602 O O . ILE A 1 75 ? 7.699 -11.633 -11.664 1 98.81 75 ILE A O 1
ATOM 606 N N . LYS A 1 76 ? 9.344 -12.703 -10.68 1 98.81 76 LYS A N 1
ATOM 607 C CA . LYS A 1 76 ? 8.961 -13.984 -11.273 1 98.81 76 LYS A CA 1
ATOM 608 C C . LYS A 1 76 ? 9.227 -15.133 -10.305 1 98.81 76 LYS A C 1
ATOM 610 O O . LYS A 1 76 ? 10.109 -15.039 -9.445 1 98.81 76 LYS A O 1
ATOM 615 N N . PHE A 1 77 ? 8.516 -16.172 -10.461 1 98.81 77 PHE A N 1
ATOM 616 C CA . PHE A 1 77 ? 8.758 -17.375 -9.656 1 98.81 77 PHE A CA 1
ATOM 617 C C . PHE A 1 77 ? 10.016 -18.094 -10.125 1 98.81 77 PHE A C 1
ATOM 619 O O . PHE A 1 77 ? 10.219 -18.281 -11.328 1 98.81 77 PHE A O 1
ATOM 626 N N . VAL A 1 78 ? 10.836 -18.422 -9.188 1 98.69 78 VAL A N 1
ATOM 627 C CA . VAL A 1 78 ? 11.961 -19.328 -9.438 1 98.69 78 VAL A CA 1
ATOM 628 C C . VAL A 1 78 ? 11.531 -20.766 -9.164 1 98.69 78 VAL A C 1
ATOM 630 O O . VAL A 1 78 ? 11.789 -21.656 -9.977 1 98.69 78 VAL A O 1
ATOM 633 N N . THR A 1 79 ? 10.891 -20.953 -8.008 1 98.44 79 THR A N 1
ATOM 634 C CA . THR A 1 79 ? 10.289 -22.25 -7.742 1 98.44 79 THR A CA 1
ATOM 635 C C . THR A 1 79 ? 9.188 -22.562 -8.75 1 98.44 79 THR A C 1
ATOM 637 O O . THR A 1 79 ? 8.336 -21.703 -9.023 1 98.44 79 THR A O 1
ATOM 640 N N . LYS A 1 80 ? 9.164 -23.75 -9.273 1 97.81 80 LYS A N 1
ATOM 641 C CA . LYS A 1 80 ? 8.109 -24.141 -10.203 1 97.81 80 LYS A CA 1
ATOM 642 C C . LYS A 1 80 ? 6.742 -24.141 -9.516 1 97.81 80 LYS A C 1
ATOM 644 O O . LYS A 1 80 ? 6.625 -24.547 -8.359 1 97.81 80 LYS A O 1
ATOM 649 N N . ILE A 1 81 ? 5.793 -23.719 -10.266 1 98.44 81 ILE A N 1
ATOM 650 C CA . ILE A 1 81 ? 4.441 -23.688 -9.719 1 98.44 81 ILE A CA 1
ATOM 651 C C . ILE A 1 81 ? 3.424 -23.906 -10.836 1 98.44 81 ILE A C 1
ATOM 653 O O . ILE A 1 81 ? 3.623 -23.453 -11.961 1 98.44 81 ILE A O 1
ATOM 657 N N . TRP A 1 82 ? 2.346 -24.625 -10.477 1 98.56 82 TRP A N 1
ATOM 658 C CA . TRP A 1 82 ? 1.23 -24.891 -11.375 1 98.56 82 TRP A CA 1
ATOM 659 C C . TRP A 1 82 ? 0.038 -24 -11.055 1 98.56 82 TRP A C 1
ATOM 661 O O . TRP A 1 82 ? -0.759 -24.312 -10.164 1 98.56 82 TRP A O 1
ATOM 671 N N . HIS A 1 83 ? -0.091 -22.875 -11.711 1 98.75 83 HIS A N 1
ATOM 672 C CA . HIS A 1 83 ? -1.099 -21.859 -11.43 1 98.75 83 HIS A CA 1
ATOM 673 C C . HIS A 1 83 ? -1.55 -21.156 -12.711 1 98.75 83 HIS A C 1
ATOM 675 O O . HIS A 1 83 ? -0.724 -20.812 -13.562 1 98.75 83 HIS A O 1
ATOM 681 N N . PRO A 1 84 ? -2.785 -20.859 -12.891 1 98.69 84 PRO A N 1
ATOM 682 C CA . PRO A 1 84 ? -3.305 -20.297 -14.141 1 98.69 84 PRO A CA 1
ATOM 683 C C . PRO A 1 84 ? -2.668 -18.969 -14.5 1 98.69 84 PRO A C 1
ATOM 685 O O . PRO A 1 84 ? -2.52 -18.641 -15.68 1 98.69 84 PRO A O 1
ATOM 688 N N . ASN A 1 85 ? -2.266 -18.203 -13.508 1 98.62 85 ASN A N 1
ATOM 689 C CA . ASN A 1 85 ? -1.812 -16.844 -13.75 1 98.62 85 ASN A CA 1
ATOM 690 C C . ASN A 1 85 ? -0.294 -16.734 -13.641 1 98.62 85 ASN A C 1
ATOM 692 O O . ASN A 1 85 ? 0.245 -15.625 -13.547 1 98.62 85 ASN A O 1
ATOM 696 N N . ILE A 1 86 ? 0.361 -17.812 -13.602 1 98.69 86 ILE A N 1
ATOM 697 C CA . ILE A 1 86 ? 1.818 -17.859 -13.555 1 98.69 86 ILE A CA 1
ATOM 698 C C . ILE A 1 86 ? 2.334 -18.844 -14.609 1 98.69 86 ILE A C 1
ATOM 700 O O . ILE A 1 86 ? 1.853 -19.969 -14.703 1 98.69 86 ILE A O 1
ATOM 704 N N . SER A 1 87 ? 3.303 -18.359 -15.367 1 98.62 87 SER A N 1
ATOM 705 C CA . SER A 1 87 ? 3.879 -19.234 -16.391 1 98.62 87 SER A CA 1
ATOM 706 C C . SER A 1 87 ? 4.582 -20.438 -15.758 1 98.62 87 SER A C 1
ATOM 708 O O . SER A 1 87 ? 5.516 -20.266 -14.969 1 98.62 87 SER A O 1
ATOM 710 N N . SER A 1 88 ? 4.16 -21.594 -16.141 1 97.56 88 SER A N 1
ATOM 711 C CA . SER A 1 88 ? 4.797 -22.812 -15.633 1 97.56 88 SER A CA 1
ATOM 712 C C . SER A 1 88 ? 6.207 -22.969 -16.203 1 97.56 88 SER A C 1
ATOM 714 O O . SER A 1 88 ? 7.031 -23.688 -15.617 1 97.56 88 SER A O 1
ATOM 716 N N . GLN A 1 89 ? 6.496 -22.297 -17.25 1 97.12 89 GLN A N 1
ATOM 717 C CA . GLN A 1 89 ? 7.777 -22.438 -17.922 1 97.12 89 GLN A CA 1
ATOM 718 C C . GLN A 1 89 ? 8.781 -21.406 -17.422 1 97.12 89 GLN A C 1
ATOM 720 O O . GLN A 1 89 ? 9.938 -21.734 -17.156 1 97.12 89 GLN A O 1
ATOM 725 N N . THR A 1 90 ? 8.312 -20.156 -17.219 1 98.25 90 THR A N 1
ATOM 726 C CA . THR A 1 90 ? 9.273 -19.094 -16.984 1 98.25 90 THR A CA 1
ATOM 727 C C . THR A 1 90 ? 9.117 -18.516 -15.586 1 98.25 90 THR A C 1
ATOM 729 O O . THR A 1 90 ? 9.992 -17.781 -15.102 1 98.25 90 THR A O 1
ATOM 732 N N . GLY A 1 91 ? 7.938 -18.703 -15.023 1 98.62 91 GLY A N 1
ATOM 733 C CA . GLY A 1 91 ? 7.656 -18.125 -13.719 1 98.62 91 GLY A CA 1
ATOM 734 C C . GLY A 1 91 ? 7.082 -16.719 -13.805 1 98.62 91 GLY A C 1
ATOM 735 O O . GLY A 1 91 ? 6.852 -16.078 -12.773 1 98.62 91 GLY A O 1
ATOM 736 N N . ALA A 1 92 ? 6.766 -16.219 -15.023 1 98.56 92 ALA A N 1
ATOM 737 C CA . ALA A 1 92 ? 6.219 -14.883 -15.211 1 98.56 92 ALA A CA 1
ATOM 738 C C . ALA A 1 92 ? 4.824 -14.773 -14.594 1 98.56 92 ALA A C 1
ATOM 740 O O . ALA A 1 92 ? 4.012 -15.695 -14.711 1 98.56 92 ALA A O 1
ATOM 741 N N . ILE A 1 93 ? 4.535 -13.648 -14.031 1 98.56 93 ILE A N 1
ATOM 742 C CA . ILE A 1 93 ? 3.297 -13.484 -13.273 1 98.56 93 ILE A CA 1
ATOM 743 C C . ILE A 1 93 ? 2.404 -12.461 -13.969 1 98.56 93 ILE A C 1
ATOM 745 O O . ILE A 1 93 ? 2.871 -11.391 -14.375 1 98.56 93 ILE A O 1
ATOM 749 N N . CYS A 1 94 ? 1.23 -12.789 -14.109 1 97.31 94 CYS A N 1
ATOM 750 C CA . CYS A 1 94 ? 0.239 -11.805 -14.539 1 97.31 94 CYS A CA 1
ATOM 751 C C . CYS A 1 94 ? -0.566 -11.289 -13.352 1 97.31 94 CYS A C 1
ATOM 753 O O . CYS A 1 94 ? -1.449 -11.984 -12.844 1 97.31 94 CYS A O 1
ATOM 755 N N . LEU A 1 95 ? -0.279 -10.102 -12.961 1 97.06 95 LEU A N 1
ATOM 756 C CA . LEU A 1 95 ? -0.931 -9.422 -11.852 1 97.06 95 LEU A CA 1
ATOM 757 C C . LEU A 1 95 ? -0.947 -7.914 -12.062 1 97.06 95 LEU A C 1
ATOM 759 O O . LEU A 1 95 ? 0.097 -7.309 -12.312 1 97.06 95 LEU A O 1
ATOM 763 N N . ASP A 1 96 ? -2.068 -7.27 -11.938 1 95.75 96 ASP A N 1
ATOM 764 C CA . ASP A 1 96 ? -2.242 -5.855 -12.25 1 95.75 96 ASP A CA 1
ATOM 765 C C . ASP A 1 96 ? -1.392 -4.984 -11.328 1 95.75 96 ASP A C 1
ATOM 767 O O . ASP A 1 96 ? -0.874 -3.947 -11.742 1 95.75 96 ASP A O 1
ATOM 771 N N . VAL A 1 97 ? -1.236 -5.406 -10.07 1 96.56 97 VAL A N 1
ATOM 772 C CA . VAL A 1 97 ? -0.473 -4.648 -9.086 1 96.56 97 VAL A CA 1
ATOM 773 C C . VAL A 1 97 ? 0.971 -4.496 -9.555 1 96.56 97 VAL A C 1
ATOM 775 O O . VAL A 1 97 ? 1.637 -3.51 -9.227 1 96.56 97 VAL A O 1
ATOM 778 N N . LEU A 1 98 ? 1.434 -5.391 -10.352 1 97.62 98 LEU A N 1
ATOM 779 C CA . LEU A 1 98 ? 2.811 -5.371 -10.836 1 97.62 98 LEU A CA 1
ATOM 780 C C . LEU A 1 98 ? 2.908 -4.633 -12.164 1 97.62 98 LEU A C 1
ATOM 782 O O . LEU A 1 98 ? 3.963 -4.633 -12.805 1 97.62 98 LEU A O 1
ATOM 786 N N . LYS A 1 99 ? 1.8 -4.09 -12.625 1 96 99 LYS A N 1
ATOM 787 C CA . LYS A 1 99 ? 1.779 -3.377 -13.898 1 96 99 LYS A CA 1
ATOM 788 C C . LYS A 1 99 ? 0.962 -2.092 -13.797 1 96 99 LYS A C 1
ATOM 790 O O . LYS A 1 99 ? 1.408 -1.113 -13.195 1 96 99 LYS A O 1
ATOM 795 N N . ASN A 1 100 ? -0.282 -2.086 -14.195 1 94.75 100 ASN A N 1
ATOM 796 C CA . ASN A 1 100 ? -1.083 -0.88 -14.383 1 94.75 100 ASN A CA 1
ATOM 797 C C . ASN A 1 100 ? -1.593 -0.333 -13.047 1 94.75 100 ASN A C 1
ATOM 799 O O . ASN A 1 100 ? -1.961 0.839 -12.953 1 94.75 100 ASN A O 1
ATOM 803 N N . GLU A 1 101 ? -1.627 -1.185 -12.039 1 95.31 101 GLU A N 1
ATOM 804 C CA . GLU A 1 101 ? -2.156 -0.73 -10.758 1 95.31 101 GLU A CA 1
ATOM 805 C C . GLU A 1 101 ? -1.033 -0.479 -9.75 1 95.31 101 GLU A C 1
ATOM 807 O O . GLU A 1 101 ? -1.287 -0.305 -8.555 1 95.31 101 GLU A O 1
ATOM 812 N N . TRP A 1 102 ? 0.207 -0.413 -10.203 1 97.19 102 TRP A N 1
ATOM 813 C CA . TRP A 1 102 ? 1.329 -0.062 -9.344 1 97.19 102 TRP A CA 1
ATOM 814 C C . TRP A 1 102 ? 1.303 1.422 -8.992 1 97.19 102 TRP A C 1
ATOM 816 O O . TRP A 1 102 ? 0.847 2.246 -9.781 1 97.19 102 TRP A O 1
ATOM 826 N N . SER A 1 103 ? 1.77 1.681 -7.852 1 95.56 103 SER A N 1
ATOM 827 C CA . SER A 1 103 ? 1.972 3.051 -7.395 1 95.56 103 SER A CA 1
ATOM 828 C C . SER A 1 103 ? 3.279 3.188 -6.617 1 95.56 103 SER A C 1
ATOM 830 O O . SER A 1 103 ? 3.693 2.258 -5.922 1 95.56 103 SER A O 1
ATOM 832 N N . PRO A 1 104 ? 3.846 4.402 -6.73 1 94.62 104 PRO A N 1
ATOM 833 C CA . PRO A 1 104 ? 5.051 4.645 -5.934 1 94.62 104 PRO A CA 1
ATOM 834 C C . PRO A 1 104 ? 4.805 4.477 -4.434 1 94.62 104 PRO A C 1
ATOM 836 O O . PRO A 1 104 ? 5.758 4.336 -3.662 1 94.62 104 PRO A O 1
ATOM 839 N N . ALA A 1 105 ? 3.518 4.461 -4.078 1 93.62 105 ALA A N 1
ATOM 840 C CA . ALA A 1 105 ? 3.195 4.324 -2.66 1 93.62 105 ALA A CA 1
ATOM 841 C C . ALA A 1 105 ? 3.225 2.859 -2.23 1 93.62 105 ALA A C 1
ATOM 843 O O . ALA A 1 105 ? 3.248 2.557 -1.035 1 93.62 105 ALA A O 1
ATOM 844 N N . LEU A 1 106 ? 3.305 1.956 -3.156 1 96.19 106 LEU A N 1
ATOM 845 C CA . LEU A 1 106 ? 3.406 0.532 -2.855 1 96.19 106 LEU A CA 1
ATOM 846 C C . LEU A 1 106 ? 4.855 0.135 -2.59 1 96.19 106 LEU A C 1
ATOM 848 O O . LEU A 1 106 ? 5.773 0.916 -2.848 1 96.19 106 LEU A O 1
ATOM 852 N N . THR A 1 107 ? 5.051 -1 -1.961 1 95.75 107 THR A N 1
ATOM 853 C CA . THR A 1 107 ? 6.383 -1.512 -1.643 1 95.75 107 THR A CA 1
ATOM 854 C C . THR A 1 107 ? 6.574 -2.91 -2.223 1 95.75 107 THR A C 1
ATOM 856 O O . THR A 1 107 ? 5.621 -3.523 -2.711 1 95.75 107 THR A O 1
ATOM 859 N N . ILE A 1 108 ? 7.75 -3.389 -2.107 1 96.88 108 ILE A N 1
ATOM 860 C CA . ILE A 1 108 ? 8.062 -4.75 -2.527 1 96.88 108 ILE A CA 1
ATOM 861 C C . ILE A 1 108 ? 7.34 -5.746 -1.625 1 96.88 108 ILE A C 1
ATOM 863 O O . ILE A 1 108 ? 6.863 -6.785 -2.092 1 96.88 108 ILE A O 1
ATOM 867 N N . ARG A 1 109 ? 7.207 -5.391 -0.434 1 94.88 109 ARG A N 1
ATOM 868 C CA . ARG A 1 109 ? 6.461 -6.246 0.484 1 94.88 109 ARG A CA 1
ATOM 869 C C . ARG A 1 109 ? 5.016 -6.402 0.032 1 94.88 109 ARG A C 1
ATOM 871 O O . ARG A 1 109 ? 4.484 -7.516 -0.004 1 94.88 109 ARG A O 1
ATOM 878 N N . THR A 1 110 ? 4.422 -5.336 -0.303 1 93.56 110 THR A N 1
ATOM 879 C CA . THR A 1 110 ? 3.029 -5.387 -0.736 1 93.56 110 THR A CA 1
ATOM 880 C C . THR A 1 110 ? 2.893 -6.184 -2.031 1 93.56 110 THR A C 1
ATOM 882 O O . THR A 1 110 ? 1.894 -6.875 -2.238 1 93.56 110 THR A O 1
ATOM 885 N N . ALA A 1 111 ? 3.865 -6.031 -2.891 1 97.38 111 ALA A N 1
ATOM 886 C CA . ALA A 1 111 ? 3.865 -6.824 -4.117 1 97.38 111 ALA A CA 1
ATOM 887 C C . ALA A 1 111 ? 3.887 -8.32 -3.805 1 97.38 111 ALA A C 1
ATOM 889 O O . ALA A 1 111 ? 3.096 -9.086 -4.359 1 97.38 111 ALA A O 1
ATOM 890 N N . LEU A 1 112 ? 4.734 -8.695 -2.852 1 97.38 112 LEU A N 1
ATOM 891 C CA . LEU A 1 112 ? 4.855 -10.102 -2.475 1 97.38 112 LEU A CA 1
ATOM 892 C C . LEU A 1 112 ? 3.568 -10.602 -1.826 1 97.38 112 LEU A C 1
ATOM 894 O O . LEU A 1 112 ? 3.127 -11.719 -2.094 1 97.38 112 LEU A O 1
ATOM 898 N N . LEU A 1 113 ? 2.973 -9.773 -1.079 1 94.44 113 LEU A N 1
ATOM 899 C CA . LEU A 1 113 ? 1.7 -10.125 -0.458 1 94.44 113 LEU A CA 1
ATOM 900 C C . LEU A 1 113 ? 0.617 -10.328 -1.512 1 94.44 113 LEU A C 1
ATOM 902 O O . LEU A 1 113 ? -0.194 -11.25 -1.406 1 94.44 113 LEU A O 1
ATOM 906 N N . SER A 1 114 ? 0.631 -9.438 -2.463 1 95.94 114 SER A N 1
ATOM 907 C CA . SER A 1 114 ? -0.348 -9.539 -3.541 1 95.94 114 SER A CA 1
ATOM 908 C C . SER A 1 114 ? -0.159 -10.82 -4.344 1 95.94 114 SER A C 1
ATOM 910 O O . SER A 1 114 ? -1.135 -11.461 -4.738 1 95.94 114 SER A O 1
ATOM 912 N N . ILE A 1 115 ? 1.068 -11.148 -4.555 1 98 115 ILE A N 1
ATOM 913 C CA . ILE A 1 115 ? 1.366 -12.383 -5.273 1 98 115 ILE A CA 1
ATOM 914 C C . ILE A 1 115 ? 0.914 -13.586 -4.445 1 98 115 ILE A C 1
ATOM 916 O O . ILE A 1 115 ? 0.313 -14.523 -4.973 1 98 115 ILE A O 1
ATOM 920 N N . GLN A 1 116 ? 1.198 -13.57 -3.18 1 97.31 116 GLN A N 1
ATOM 921 C CA . GLN A 1 116 ? 0.731 -14.641 -2.309 1 97.31 116 GLN A CA 1
ATOM 922 C C . GLN A 1 116 ? -0.788 -14.773 -2.357 1 97.31 116 GLN A C 1
ATOM 924 O O . GLN A 1 116 ? -1.322 -15.883 -2.412 1 97.31 116 GLN A O 1
ATOM 929 N N . ALA A 1 117 ? -1.413 -13.68 -2.332 1 94.5 117 ALA A N 1
ATOM 930 C CA . ALA A 1 117 ? -2.873 -13.664 -2.393 1 94.5 117 ALA A CA 1
ATOM 931 C C . ALA A 1 117 ? -3.375 -14.266 -3.701 1 94.5 117 ALA A C 1
ATOM 933 O O . ALA A 1 117 ? -4.418 -14.922 -3.729 1 94.5 117 ALA A O 1
ATOM 934 N N . LEU A 1 118 ? -2.709 -14.023 -4.754 1 97.19 118 LEU A N 1
ATOM 935 C CA . LEU A 1 118 ? -3.062 -14.562 -6.059 1 97.19 118 LEU A CA 1
ATOM 936 C C . LEU A 1 118 ? -3.17 -16.094 -6.004 1 97.19 118 LEU A C 1
ATOM 938 O O . LEU A 1 118 ? -4.031 -16.672 -6.656 1 97.19 118 LEU A O 1
ATOM 942 N N . LEU A 1 119 ? -2.322 -16.703 -5.176 1 97.69 119 LEU A N 1
ATOM 943 C CA . LEU A 1 119 ? -2.32 -18.156 -5.07 1 97.69 119 LEU A CA 1
ATOM 944 C C . LEU A 1 119 ? -3.656 -18.672 -4.535 1 97.69 119 LEU A C 1
ATOM 946 O O . LEU A 1 119 ? -4.059 -19.797 -4.828 1 97.69 119 LEU A O 1
ATOM 950 N N . SER A 1 120 ? -4.363 -17.812 -3.84 1 96.56 120 SER A N 1
ATOM 951 C CA . SER A 1 120 ? -5.652 -18.188 -3.268 1 96.56 120 SER A CA 1
ATOM 952 C C . SER A 1 120 ? -6.805 -17.797 -4.184 1 96.56 120 SER A C 1
ATOM 954 O O . SER A 1 120 ? -7.953 -18.172 -3.945 1 96.56 120 SER A O 1
ATOM 956 N N . ASP A 1 121 ? -6.473 -17.016 -5.184 1 95.19 121 ASP A N 1
ATOM 957 C CA . ASP A 1 121 ? -7.539 -16.484 -6.027 1 95.19 121 ASP A CA 1
ATOM 958 C C . ASP A 1 121 ? -7.141 -16.516 -7.504 1 95.19 121 ASP A C 1
ATOM 960 O O . ASP A 1 121 ? -7.031 -15.461 -8.141 1 95.19 121 ASP A O 1
ATOM 964 N N . PRO A 1 122 ? -7 -17.703 -8.031 1 97.44 122 PRO A N 1
ATOM 965 C CA . PRO A 1 122 ? -6.629 -17.828 -9.438 1 97.44 122 PRO A CA 1
ATOM 966 C C . PRO A 1 122 ? -7.672 -17.219 -10.375 1 97.44 122 PRO A C 1
ATOM 968 O O . PRO A 1 122 ? -8.867 -17.219 -10.07 1 97.44 122 PRO A O 1
ATOM 971 N N . GLN A 1 123 ? -7.191 -16.672 -11.484 1 96.81 123 GLN A N 1
ATOM 972 C CA . GLN A 1 123 ? -8.047 -16.125 -12.531 1 96.81 123 GLN A CA 1
ATOM 973 C C . GLN A 1 123 ? -7.867 -16.875 -13.844 1 96.81 123 GLN A C 1
ATOM 975 O O . GLN A 1 123 ? -7.254 -16.375 -14.781 1 96.81 123 GLN A O 1
ATOM 980 N N . PRO A 1 124 ? -8.539 -17.969 -13.984 1 97.56 124 PRO A N 1
ATOM 981 C CA . PRO A 1 124 ? -8.328 -18.797 -15.18 1 97.56 124 PRO A CA 1
ATOM 982 C C . PRO A 1 124 ? -8.883 -18.156 -16.453 1 97.56 124 PRO A C 1
ATOM 984 O O . PRO A 1 124 ? -8.523 -18.562 -17.562 1 97.56 124 PRO A O 1
ATOM 987 N N . ASP A 1 125 ? -9.719 -17.188 -16.328 1 96.62 125 ASP A N 1
ATOM 988 C CA . ASP A 1 125 ? -10.32 -16.547 -17.484 1 96.62 125 ASP A CA 1
ATOM 989 C C . ASP A 1 125 ? -9.383 -15.492 -18.062 1 96.62 125 ASP A C 1
ATOM 991 O O . ASP A 1 125 ? -9.617 -14.977 -19.156 1 96.62 125 ASP A O 1
ATOM 995 N N . ASP A 1 126 ? -8.414 -15.094 -17.391 1 94.06 126 ASP A N 1
ATOM 996 C CA . ASP A 1 126 ? -7.324 -14.219 -17.812 1 94.06 126 ASP A CA 1
ATOM 997 C C . ASP A 1 126 ? -5.965 -14.852 -17.531 1 94.06 126 ASP A C 1
ATOM 999 O O . ASP A 1 126 ? -5.195 -14.344 -16.719 1 94.06 126 ASP A O 1
ATOM 1003 N N . PRO A 1 127 ? -5.672 -15.875 -18.25 1 97.25 127 PRO A N 1
ATOM 1004 C CA . PRO A 1 127 ? -4.562 -16.75 -17.875 1 97.25 127 PRO A CA 1
ATOM 1005 C C . PRO A 1 127 ? -3.215 -16.266 -18.391 1 97.25 127 PRO A C 1
ATOM 1007 O O . PRO A 1 127 ? -3.146 -15.664 -19.469 1 97.25 127 PRO A O 1
ATOM 1010 N N . GLN A 1 128 ? -2.215 -16.422 -17.594 1 97.44 128 GLN A N 1
ATOM 1011 C CA . GLN A 1 128 ? -0.826 -16.359 -18.047 1 97.44 128 GLN A CA 1
ATOM 1012 C C . GLN A 1 128 ? -0.384 -17.672 -18.656 1 97.44 128 GLN A C 1
ATOM 1014 O O . GLN A 1 128 ? 0.452 -17.688 -19.562 1 97.44 128 GLN A O 1
ATOM 1019 N N . ASP A 1 129 ? -0.915 -18.781 -18.141 1 98.12 129 ASP A N 1
ATOM 1020 C CA . ASP A 1 129 ? -0.653 -20.141 -18.625 1 98.12 129 ASP A CA 1
ATOM 1021 C C . ASP A 1 129 ? -1.946 -20.828 -19.047 1 98.12 129 ASP A C 1
ATOM 1023 O O . ASP A 1 129 ? -2.699 -21.328 -18.219 1 98.12 129 ASP A O 1
ATOM 1027 N N . ALA A 1 130 ? -2.15 -20.969 -20.312 1 97.69 130 ALA A N 1
ATOM 1028 C CA . ALA A 1 130 ? -3.408 -21.453 -20.875 1 97.69 130 ALA A CA 1
ATOM 1029 C C . ALA A 1 130 ? -3.635 -22.922 -20.531 1 97.69 130 ALA A C 1
ATOM 1031 O O . ALA A 1 130 ? -4.766 -23.328 -20.266 1 97.69 130 ALA A O 1
ATOM 1032 N N . GLU A 1 131 ? -2.617 -23.641 -20.562 1 98.06 131 GLU A N 1
ATOM 1033 C CA . GLU A 1 131 ? -2.725 -25.062 -20.25 1 98.06 131 GLU A CA 1
ATOM 1034 C C . GLU A 1 131 ? -3.186 -25.266 -18.797 1 98.06 131 GLU A C 1
ATOM 1036 O O . GLU A 1 131 ? -4.059 -26.094 -18.547 1 98.06 131 GLU A O 1
ATOM 1041 N N . VAL A 1 132 ? -2.621 -24.516 -17.938 1 98.38 132 VAL A N 1
ATOM 1042 C CA . VAL A 1 132 ? -2.979 -24.656 -16.531 1 98.38 132 VAL A CA 1
ATOM 1043 C C . VAL A 1 132 ? -4.418 -24.188 -16.328 1 98.38 132 VAL A C 1
ATOM 1045 O O . VAL A 1 132 ? -5.184 -24.828 -15.602 1 98.38 132 VAL A O 1
ATOM 1048 N N . ALA A 1 133 ? -4.734 -23.109 -16.953 1 98.69 133 ALA A N 1
ATOM 1049 C CA . ALA A 1 133 ? -6.09 -22.578 -16.844 1 98.69 133 ALA A CA 1
ATOM 1050 C C . ALA A 1 133 ? -7.117 -23.594 -17.344 1 98.69 133 ALA A C 1
ATOM 1052 O O . ALA A 1 133 ? -8.172 -23.781 -16.734 1 98.69 133 ALA A O 1
ATOM 1053 N N . LYS A 1 134 ? -6.828 -24.234 -18.422 1 98.5 134 LYS A N 1
ATOM 1054 C CA . LYS A 1 134 ? -7.719 -25.25 -18.984 1 98.5 134 LYS A CA 1
ATOM 1055 C C . LYS A 1 134 ? -7.93 -26.391 -17.984 1 98.5 134 LYS A C 1
ATOM 1057 O O . LYS A 1 134 ? -9.062 -26.812 -17.75 1 98.5 134 LYS A O 1
ATOM 1062 N N . MET A 1 135 ? -6.855 -26.828 -17.359 1 98.44 135 MET A N 1
ATOM 1063 C CA . MET A 1 135 ? -6.953 -27.891 -16.375 1 98.44 135 MET A CA 1
ATOM 1064 C C . MET A 1 135 ? -7.762 -27.453 -15.164 1 98.44 135 MET A C 1
ATOM 1066 O O . MET A 1 135 ? -8.594 -28.203 -14.656 1 98.44 135 MET A O 1
ATOM 1070 N N . TYR A 1 136 ? -7.562 -26.281 -14.781 1 98.5 136 TYR A N 1
ATOM 1071 C CA . TYR A 1 136 ? -8.273 -25.703 -13.641 1 98.5 136 TYR A CA 1
ATOM 1072 C C . TYR A 1 136 ? -9.773 -25.719 -13.867 1 98.5 136 TYR A C 1
ATOM 1074 O O . TYR A 1 136 ? -10.547 -26.078 -12.969 1 98.5 136 TYR A O 1
ATOM 1082 N N . LYS A 1 137 ? -10.109 -25.391 -15.117 1 98.38 137 LYS A N 1
ATOM 1083 C CA . LYS A 1 137 ? -11.523 -25.234 -15.453 1 98.38 137 LYS A CA 1
ATOM 1084 C C . LYS A 1 137 ? -12.156 -26.578 -15.797 1 98.38 137 LYS A C 1
ATOM 1086 O O . LYS A 1 137 ? -13.305 -26.844 -15.43 1 98.38 137 LYS A O 1
ATOM 1091 N N . GLU A 1 138 ? -11.469 -27.484 -16.406 1 98.25 138 GLU A N 1
ATOM 1092 C CA . GLU A 1 138 ? -12.07 -28.672 -17 1 98.25 138 GLU A CA 1
ATOM 1093 C C . GLU A 1 138 ? -11.852 -29.891 -16.109 1 98.25 138 GLU A C 1
ATOM 1095 O O . GLU A 1 138 ? -12.602 -30.859 -16.188 1 98.25 138 GLU A O 1
ATOM 1100 N N . ASN A 1 139 ? -10.75 -29.891 -15.406 1 98.19 139 ASN A N 1
ATOM 1101 C CA . ASN A 1 139 ? -10.422 -31 -14.516 1 98.19 139 ASN A CA 1
ATOM 1102 C C . ASN A 1 139 ? -9.789 -30.516 -13.219 1 98.19 139 ASN A C 1
ATOM 1104 O O . ASN A 1 139 ? -8.594 -30.719 -12.992 1 98.19 139 ASN A O 1
ATOM 1108 N N . HIS A 1 140 ? -10.609 -30 -12.312 1 97.88 140 HIS A N 1
ATOM 1109 C CA . HIS A 1 140 ? -10.125 -29.312 -11.117 1 97.88 140 HIS A CA 1
ATOM 1110 C C . HIS A 1 140 ? -9.391 -30.281 -10.188 1 97.88 140 HIS A C 1
ATOM 1112 O O . HIS A 1 140 ? -8.414 -29.891 -9.539 1 97.88 140 HIS A O 1
ATOM 1118 N N . ALA A 1 141 ? -9.891 -31.5 -10.078 1 98.06 141 ALA A N 1
ATOM 1119 C CA . ALA A 1 141 ? -9.234 -32.5 -9.234 1 98.06 141 ALA A CA 1
ATOM 1120 C C . ALA A 1 141 ? -7.809 -32.75 -9.703 1 98.06 141 ALA A C 1
ATOM 1122 O O . ALA A 1 141 ? -6.883 -32.812 -8.891 1 98.06 141 ALA A O 1
ATOM 1123 N N . LEU A 1 142 ? -7.656 -32.938 -11 1 98.19 142 LEU A N 1
ATOM 1124 C CA . LEU A 1 142 ? -6.324 -33.156 -11.562 1 98.19 142 LEU A CA 1
ATOM 1125 C C . LEU A 1 142 ? -5.449 -31.906 -11.344 1 98.19 142 LEU A C 1
ATOM 1127 O O . LEU A 1 142 ? -4.258 -32.031 -11.047 1 98.19 142 LEU A O 1
ATOM 1131 N N . PHE A 1 143 ? -6.043 -30.781 -11.516 1 98.38 143 PHE A N 1
ATOM 1132 C CA . PHE A 1 143 ? -5.336 -29.531 -11.273 1 98.38 143 PHE A CA 1
ATOM 1133 C C . PHE A 1 143 ? -4.777 -29.5 -9.852 1 98.38 143 PHE A C 1
ATOM 1135 O O . PHE A 1 143 ? -3.59 -29.219 -9.656 1 98.38 143 PHE A O 1
ATOM 1142 N N . VAL A 1 144 ? -5.66 -29.703 -8.891 1 98.25 144 VAL A N 1
ATOM 1143 C CA . VAL A 1 144 ? -5.262 -29.641 -7.488 1 98.25 144 VAL A CA 1
ATOM 1144 C C . VAL A 1 144 ? -4.133 -30.641 -7.23 1 98.25 144 VAL A C 1
ATOM 1146 O O . VAL A 1 144 ? -3.129 -30.297 -6.602 1 98.25 144 VAL A O 1
ATOM 1149 N N . LYS A 1 145 ? -4.273 -31.859 -7.746 1 97.88 145 LYS A N 1
ATOM 1150 C CA . LYS A 1 145 ? -3.256 -32.906 -7.578 1 97.88 145 LYS A CA 1
ATOM 1151 C C . LYS A 1 145 ? -1.929 -32.469 -8.195 1 97.88 145 LYS A C 1
ATOM 1153 O O . LYS A 1 145 ? -0.875 -32.594 -7.57 1 97.88 145 LYS A O 1
ATOM 1158 N N . THR A 1 146 ? -1.979 -31.953 -9.383 1 98.19 146 THR A N 1
ATOM 1159 C CA . THR A 1 146 ? -0.776 -31.547 -10.094 1 98.19 146 THR A CA 1
ATOM 1160 C C . THR A 1 146 ? -0.102 -30.375 -9.391 1 98.19 146 THR A C 1
ATOM 1162 O O . THR A 1 146 ? 1.122 -30.344 -9.242 1 98.19 146 THR A O 1
ATOM 1165 N N . ALA A 1 147 ? -0.91 -29.375 -8.969 1 98.06 147 ALA A N 1
ATOM 1166 C CA . ALA A 1 147 ? -0.385 -28.203 -8.273 1 98.06 147 ALA A CA 1
ATOM 1167 C C . ALA A 1 147 ? 0.353 -28.594 -7 1 98.06 147 ALA A C 1
ATOM 1169 O O . ALA A 1 147 ? 1.423 -28.062 -6.703 1 98.06 147 ALA A O 1
ATOM 1170 N N . ARG A 1 148 ? -0.13 -29.578 -6.305 1 96.81 148 ARG A N 1
ATOM 1171 C CA . ARG A 1 148 ? 0.456 -30.031 -5.051 1 96.81 148 ARG A CA 1
ATOM 1172 C C . ARG A 1 148 ? 1.754 -30.797 -5.301 1 96.81 148 ARG A C 1
ATOM 1174 O O . ARG A 1 148 ? 2.643 -30.812 -4.445 1 96.81 148 ARG A O 1
ATOM 1181 N N . LEU A 1 149 ? 1.938 -31.312 -6.492 1 93.12 149 LEU A N 1
ATOM 1182 C CA . LEU A 1 149 ? 3.088 -32.156 -6.805 1 93.12 149 LEU A CA 1
ATOM 1183 C C . LEU A 1 149 ? 4.18 -31.344 -7.5 1 93.12 149 LEU A C 1
ATOM 1185 O O . LEU A 1 149 ? 5.297 -31.828 -7.68 1 93.12 149 LEU A O 1
ATOM 1189 N N . THR A 1 150 ? 3.967 -30.156 -7.871 1 90.5 150 THR A N 1
ATOM 1190 C CA . THR A 1 150 ? 4.848 -29.391 -8.75 1 90.5 150 THR A CA 1
ATOM 1191 C C . THR A 1 150 ? 5.961 -28.719 -7.957 1 90.5 150 THR A C 1
ATOM 1193 O O . THR A 1 150 ? 7.09 -28.594 -8.438 1 90.5 150 THR A O 1
ATOM 1196 N N . TYR A 1 151 ? 5.664 -28.375 -6.742 1 87.12 151 TYR A N 1
ATOM 1197 C CA . TYR A 1 151 ? 6.688 -27.609 -6.031 1 87.12 151 TYR A CA 1
ATOM 1198 C C . TYR A 1 151 ? 7.387 -28.484 -4.992 1 87.12 151 TYR A C 1
ATOM 1200 O O . TYR A 1 151 ? 6.855 -29.516 -4.582 1 87.12 151 TYR A O 1
ATOM 1208 N N . MET B 1 1 ? -31.047 9.258 -12.859 1 21.36 1 MET B N 1
ATOM 1209 C CA . MET B 1 1 ? -29.984 9.578 -11.906 1 21.36 1 MET B CA 1
ATOM 1210 C C . MET B 1 1 ? -29.438 8.305 -11.258 1 21.36 1 MET B C 1
ATOM 1212 O O . MET B 1 1 ? -30.125 7.648 -10.477 1 21.36 1 MET B O 1
ATOM 1216 N N . CYS B 1 2 ? -28.781 7.34 -12.008 1 28.23 2 CYS B N 1
ATOM 1217 C CA . CYS B 1 2 ? -28.516 5.945 -11.672 1 28.23 2 CYS B CA 1
ATOM 1218 C C . CYS B 1 2 ? -27.906 5.824 -10.281 1 28.23 2 CYS B C 1
ATOM 1220 O O . CYS B 1 2 ? -26.844 6.406 -10.008 1 28.23 2 CYS B O 1
ATOM 1222 N N . SER B 1 3 ? -28.547 5.906 -9.227 1 34.44 3 SER B N 1
ATOM 1223 C CA . SER B 1 3 ? -28.172 5.586 -7.852 1 34.44 3 SER B CA 1
ATOM 1224 C C . SER B 1 3 ? -27.188 4.434 -7.801 1 34.44 3 SER B C 1
ATOM 1226 O O . SER B 1 3 ? -27.516 3.309 -8.188 1 34.44 3 SER B O 1
ATOM 1228 N N . SER B 1 4 ? -26.031 4.594 -8.375 1 39.41 4 SER B N 1
ATOM 1229 C CA . SER B 1 4 ? -25.047 3.572 -8.75 1 39.41 4 SER B CA 1
ATOM 1230 C C . SER B 1 4 ? -24.844 2.566 -7.629 1 39.41 4 SER B C 1
ATOM 1232 O O . SER B 1 4 ? -24.453 2.939 -6.52 1 39.41 4 SER B O 1
ATOM 1234 N N . SER B 1 5 ? -25.766 1.735 -7.457 1 46.62 5 SER B N 1
ATOM 1235 C CA . SER B 1 5 ? -25.781 0.546 -6.613 1 46.62 5 SER B CA 1
ATOM 1236 C C . SER B 1 5 ? -24.391 -0.051 -6.457 1 46.62 5 SER B C 1
ATOM 1238 O O . SER B 1 5 ? -23.766 -0.446 -7.445 1 46.62 5 SER B O 1
ATOM 1240 N N . ARG B 1 6 ? -23.734 0.62 -5.559 1 57.5 6 ARG B N 1
ATOM 1241 C CA . ARG B 1 6 ? -22.391 0.141 -5.227 1 57.5 6 ARG B CA 1
ATOM 1242 C C . ARG B 1 6 ? -22.359 -1.381 -5.141 1 57.5 6 ARG B C 1
ATOM 1244 O O . ARG B 1 6 ? -23.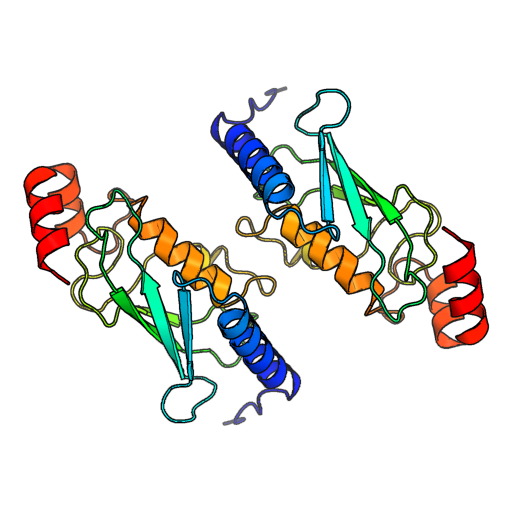281 -1.998 -4.598 1 57.5 6 ARG B O 1
ATOM 1251 N N . SER B 1 7 ? -21.547 -1.914 -5.906 1 63.56 7 SER B N 1
ATOM 1252 C CA . SER B 1 7 ? -21.469 -3.361 -6.074 1 63.56 7 SER B CA 1
ATOM 1253 C C . SER B 1 7 ? -21.219 -4.062 -4.742 1 63.56 7 SER B C 1
ATOM 1255 O O . SER B 1 7 ? -20.656 -3.467 -3.818 1 63.56 7 SER B O 1
ATOM 1257 N N . SER B 1 8 ? -21.859 -5.035 -4.438 1 74.75 8 SER B N 1
ATOM 1258 C CA . SER B 1 8 ? -21.625 -5.953 -3.328 1 74.75 8 SER B CA 1
ATOM 1259 C C . SER B 1 8 ? -20.141 -6.133 -3.045 1 74.75 8 SER B C 1
ATOM 1261 O O . SER B 1 8 ? -19.734 -6.188 -1.886 1 74.75 8 SER B O 1
ATOM 1263 N N . LYS B 1 9 ? -19.359 -5.891 -4 1 79.5 9 LYS B N 1
ATOM 1264 C CA . LYS B 1 9 ? -17.922 -6.121 -3.828 1 79.5 9 LYS B CA 1
ATOM 1265 C C . LYS B 1 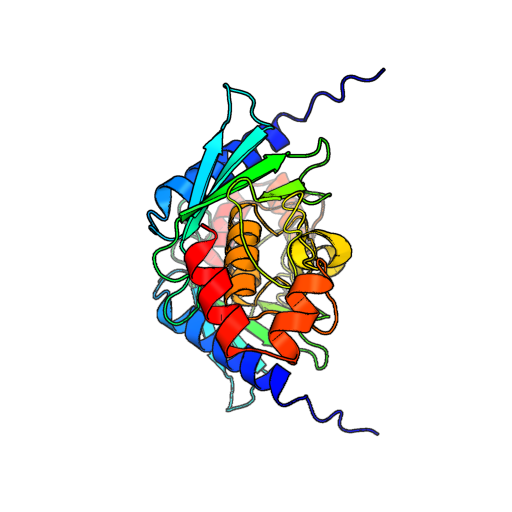9 ? -17.266 -4.938 -3.131 1 79.5 9 LYS B C 1
ATOM 1267 O O . LYS B 1 9 ? -16.375 -5.125 -2.293 1 79.5 9 LYS B O 1
ATOM 1272 N N . GLU B 1 10 ? -17.797 -3.75 -3.428 1 82.44 10 GLU B N 1
ATOM 1273 C CA . GLU B 1 10 ? -17.25 -2.539 -2.82 1 82.44 10 GLU B CA 1
ATOM 1274 C C . GLU B 1 10 ? -17.531 -2.5 -1.321 1 82.44 10 GLU B C 1
ATOM 1276 O O . GLU B 1 10 ? -16.656 -2.131 -0.53 1 82.44 10 GLU B O 1
ATOM 1281 N N . LEU B 1 11 ? -18.656 -2.883 -1.016 1 87.31 11 LEU B N 1
ATOM 1282 C CA . LEU B 1 11 ? -19.047 -2.889 0.392 1 87.31 11 L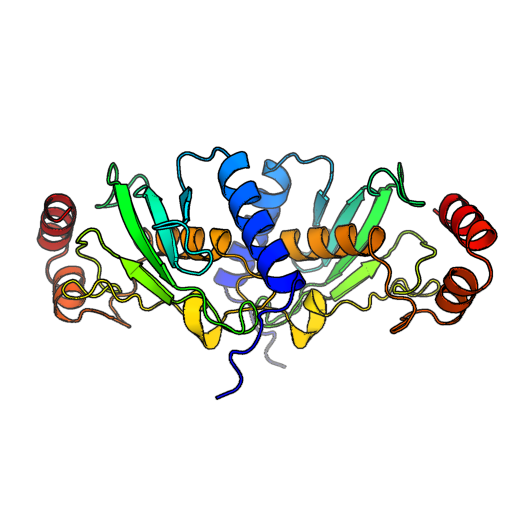EU B CA 1
ATOM 1283 C C . LEU B 1 11 ? -18.234 -3.928 1.169 1 87.31 11 LEU B C 1
ATOM 1285 O O . LEU B 1 11 ? -17.828 -3.678 2.305 1 87.31 11 LEU B O 1
ATOM 1289 N N . LEU B 1 12 ? -18.016 -5.008 0.534 1 89.38 12 LEU B N 1
ATOM 1290 C CA . LEU B 1 12 ? -17.234 -6.059 1.171 1 89.38 12 LEU B CA 1
ATOM 1291 C C . LEU B 1 12 ? -15.797 -5.609 1.387 1 89.38 12 LEU B C 1
ATOM 1293 O O . LEU B 1 12 ? -15.195 -5.906 2.424 1 89.38 12 LEU B O 1
ATOM 1297 N N . ARG B 1 13 ? -15.32 -4.938 0.462 1 90.88 13 ARG B N 1
ATOM 1298 C CA . ARG B 1 13 ? -13.961 -4.418 0.603 1 90.88 13 ARG B CA 1
ATOM 1299 C C . ARG B 1 13 ? -13.859 -3.447 1.773 1 90.88 13 ARG B C 1
ATOM 1301 O O . ARG B 1 13 ? -12.93 -3.527 2.58 1 90.88 13 ARG B O 1
ATOM 1308 N N . LEU B 1 14 ? -14.781 -2.537 1.846 1 94.5 14 LEU B N 1
ATOM 1309 C CA . LEU B 1 14 ? -14.758 -1.534 2.904 1 94.5 14 LEU B CA 1
ATOM 1310 C C . LEU B 1 14 ? -14.891 -2.189 4.277 1 94.5 14 LEU B C 1
ATOM 1312 O O . LEU B 1 14 ? -14.219 -1.778 5.23 1 94.5 14 LEU B O 1
ATOM 1316 N N . GLN B 1 15 ? -15.695 -3.182 4.336 1 93.75 15 GLN B N 1
ATOM 1317 C CA . GLN B 1 15 ? -15.836 -3.922 5.586 1 93.75 15 GLN B CA 1
ATOM 1318 C C . GLN B 1 15 ? -14.523 -4.594 5.977 1 93.75 15 GLN B C 1
ATOM 1320 O O . GLN B 1 15 ? -14.125 -4.562 7.145 1 93.75 15 GLN B O 1
ATOM 1325 N N . LYS B 1 16 ? -13.922 -5.176 4.988 1 93.5 16 LYS B N 1
ATOM 1326 C CA . LYS B 1 16 ? -12.648 -5.836 5.242 1 93.5 16 LYS B CA 1
ATOM 1327 C C . LYS B 1 16 ? -11.586 -4.832 5.688 1 93.5 16 LYS B C 1
ATOM 1329 O O . LYS B 1 16 ? -10.82 -5.102 6.613 1 93.5 16 LYS B O 1
ATOM 1334 N N . GLU B 1 17 ? -11.57 -3.709 5.023 1 94.5 17 GLU B N 1
ATOM 1335 C CA . GLU B 1 17 ? -10.586 -2.689 5.395 1 94.5 17 GLU B CA 1
ATOM 1336 C C . GLU B 1 17 ? -10.82 -2.197 6.82 1 94.5 17 GLU B C 1
ATOM 1338 O O . GLU B 1 17 ? -9.859 -1.98 7.566 1 94.5 17 GLU B O 1
ATOM 1343 N N . LEU B 1 18 ? -12.031 -2.064 7.148 1 94.31 18 LEU B N 1
ATOM 1344 C CA . LEU B 1 18 ? -12.359 -1.641 8.508 1 94.31 18 LEU B CA 1
ATOM 1345 C C . LEU B 1 18 ? -11.914 -2.684 9.523 1 94.31 18 LEU B C 1
ATOM 1347 O O . LEU B 1 18 ? -11.328 -2.342 10.555 1 94.31 18 LEU B O 1
ATOM 1351 N N . LYS B 1 19 ? -12.148 -3.895 9.203 1 93.38 19 LYS B N 1
ATOM 1352 C CA . LYS B 1 19 ? -11.758 -4.992 10.086 1 93.38 19 LYS B CA 1
ATOM 1353 C C . LYS B 1 19 ? -10.242 -5.062 10.234 1 93.38 19 LYS B C 1
ATOM 1355 O O . LYS B 1 19 ? -9.734 -5.293 11.336 1 93.38 19 LYS B O 1
ATOM 1360 N N . ASP B 1 20 ? -9.578 -4.848 9.141 1 91.69 20 ASP B N 1
ATOM 1361 C CA . ASP B 1 20 ? -8.117 -4.875 9.164 1 91.69 20 ASP B CA 1
ATOM 1362 C C . ASP B 1 20 ? -7.559 -3.781 10.07 1 91.69 20 ASP B C 1
ATOM 1364 O O . ASP B 1 20 ? -6.605 -4.012 10.812 1 91.69 20 ASP B O 1
ATOM 1368 N N . ILE B 1 21 ? -8.109 -2.621 10.016 1 93.56 21 ILE B N 1
ATOM 1369 C CA . ILE B 1 21 ? -7.672 -1.503 10.852 1 93.56 21 ILE B CA 1
ATOM 1370 C C . ILE B 1 21 ? -7.926 -1.826 12.32 1 93.56 21 ILE B C 1
ATOM 1372 O O . ILE B 1 21 ? -7.055 -1.61 13.164 1 93.56 21 ILE B O 1
ATOM 1376 N N . GLU B 1 22 ? -9.031 -2.395 12.531 1 88.69 22 GLU B N 1
ATOM 1377 C CA . GLU B 1 22 ? -9.422 -2.73 13.898 1 88.69 22 GLU B CA 1
ATOM 1378 C C . GLU B 1 22 ? -8.523 -3.812 14.484 1 88.69 22 GLU B C 1
ATOM 1380 O O . GLU B 1 22 ? -8.172 -3.766 15.664 1 88.69 22 GLU B O 1
ATOM 1385 N N . ASN B 1 23 ? -8.07 -4.699 13.711 1 87.12 23 ASN B N 1
ATOM 1386 C CA . ASN B 1 23 ? -7.312 -5.859 14.172 1 87.12 23 ASN B CA 1
ATOM 1387 C C . ASN B 1 23 ? -5.844 -5.516 14.398 1 87.12 23 ASN B C 1
ATOM 1389 O O . ASN B 1 23 ? -5.172 -6.152 15.211 1 87.12 23 ASN B O 1
ATOM 1393 N N . GLU B 1 24 ? -5.281 -4.703 13.57 1 79.94 24 GLU B N 1
ATOM 1394 C CA . GLU B 1 24 ? -3.861 -4.383 13.68 1 79.94 24 GLU B CA 1
ATOM 1395 C C . GLU B 1 24 ? -3.545 -3.729 15.023 1 79.94 24 GLU B C 1
ATOM 1397 O O . GLU B 1 24 ? -2.422 -3.83 15.523 1 79.94 24 GLU B O 1
ATOM 1402 N N . ASN B 1 25 ? -4.555 -3.418 15.781 1 65.5 25 ASN B N 1
ATOM 1403 C CA . ASN B 1 25 ? -4.434 -2.949 17.156 1 65.5 25 ASN B CA 1
ATOM 1404 C C . ASN B 1 25 ? -3.279 -1.968 17.312 1 65.5 25 ASN B C 1
ATOM 1406 O O . ASN B 1 25 ? -2.559 -2.008 18.312 1 65.5 25 ASN B O 1
ATOM 1410 N N . VAL B 1 26 ? -2.826 -1.366 16.25 1 68.62 26 VAL B N 1
ATOM 1411 C CA . VAL B 1 26 ? -1.771 -0.377 16.438 1 68.62 26 VAL B CA 1
ATOM 1412 C C . VAL B 1 26 ? -2.381 0.95 16.891 1 68.62 26 VAL B C 1
ATOM 1414 O O . VAL B 1 26 ? -3.441 1.348 16.391 1 68.62 26 VAL B O 1
ATOM 1417 N N . GLN B 1 27 ? -2.102 1.332 18.094 1 76 27 GLN B N 1
ATOM 1418 C CA . GLN B 1 27 ? -2.594 2.541 18.75 1 76 27 GLN B CA 1
ATOM 1419 C C . GLN B 1 27 ? -2.281 3.781 17.906 1 76 27 GLN B C 1
ATOM 1421 O O . GLN B 1 27 ? -2.688 4.891 18.266 1 76 27 GLN B O 1
ATOM 1426 N N . GLU B 1 28 ? -1.739 3.512 16.719 1 89.31 28 GLU B N 1
ATOM 1427 C CA . GLU B 1 28 ? -1.263 4.652 15.938 1 89.31 28 GLU B CA 1
ATOM 1428 C C . GLU B 1 28 ? -2.324 5.125 14.945 1 89.31 28 GLU B C 1
ATOM 1430 O O . GLU B 1 28 ? -2.395 6.316 14.625 1 89.31 28 GLU B O 1
ATOM 1435 N N . ILE B 1 29 ? -3.18 4.207 14.531 1 94.06 29 ILE B N 1
ATOM 1436 C CA . ILE B 1 29 ? -4.188 4.508 13.523 1 94.06 29 ILE B CA 1
ATOM 1437 C C . ILE B 1 29 ? -5.48 3.76 13.844 1 94.06 29 ILE B C 1
ATOM 1439 O O . ILE B 1 29 ? -5.445 2.607 14.281 1 94.06 29 ILE B O 1
ATOM 1443 N N . ASP B 1 30 ? -6.566 4.457 13.672 1 95.69 30 ASP B N 1
ATOM 1444 C CA . ASP B 1 30 ? -7.879 3.838 13.828 1 95.69 30 ASP B CA 1
ATOM 1445 C C . ASP B 1 30 ? -8.914 4.496 12.914 1 95.69 30 ASP B C 1
ATOM 1447 O O . ASP B 1 30 ? -8.703 5.613 12.438 1 95.69 30 ASP B O 1
ATOM 1451 N N . ALA B 1 31 ? -10.008 3.76 12.719 1 96.38 31 ALA B N 1
ATOM 1452 C CA . ALA B 1 31 ? -11.117 4.301 11.938 1 96.38 31 ALA B CA 1
ATOM 1453 C C . ALA B 1 31 ? -12.422 3.59 12.273 1 96.38 31 ALA B C 1
ATOM 1455 O O . ALA B 1 31 ? -12.414 2.424 12.672 1 96.38 31 ALA B O 1
ATOM 1456 N N . HIS B 1 32 ? -13.477 4.309 12.156 1 95.81 32 HIS B N 1
ATOM 1457 C CA . HIS B 1 32 ? -14.805 3.725 12.328 1 95.81 32 HIS B CA 1
ATOM 1458 C C . HIS B 1 32 ? -15.828 4.402 11.422 1 95.81 32 HIS B C 1
ATOM 1460 O O . HIS B 1 32 ? -15.594 5.508 10.93 1 95.81 32 HIS B O 1
ATOM 1466 N N . ILE B 1 33 ? -16.906 3.699 11.266 1 95.75 33 ILE B N 1
ATOM 1467 C CA . ILE B 1 33 ? -18 4.234 10.461 1 95.75 33 ILE B CA 1
ATOM 1468 C C . ILE B 1 33 ? -18.719 5.336 11.227 1 95.75 33 ILE B C 1
ATOM 1470 O O . ILE B 1 33 ? -18.953 5.207 12.438 1 95.75 33 ILE B O 1
ATOM 1474 N N . LYS B 1 34 ? -19.078 6.34 10.469 1 95.62 34 LYS B N 1
ATOM 1475 C CA . LYS B 1 34 ? -19.828 7.438 11.07 1 95.62 34 LYS B CA 1
ATOM 1476 C C . LYS B 1 34 ? -21.328 7.285 10.805 1 95.62 34 LYS B C 1
ATOM 1478 O O . LYS B 1 34 ? -21.75 7.113 9.664 1 95.62 34 LYS B O 1
ATOM 1483 N N . ASP B 1 35 ? -22.172 7.312 11.82 1 92.81 35 ASP B N 1
ATOM 1484 C CA . ASP B 1 35 ? -23.641 7.367 11.758 1 92.81 35 ASP B CA 1
ATOM 1485 C C . ASP B 1 35 ? -24.188 6.219 10.914 1 92.81 35 ASP B C 1
ATOM 1487 O O . ASP B 1 35 ? -25.062 6.43 10.062 1 92.81 35 ASP B O 1
ATOM 1491 N N . SER B 1 36 ? -23.562 5.113 10.875 1 89.06 36 SER B N 1
ATOM 1492 C CA . SER B 1 36 ? -24.016 3.898 10.211 1 89.06 36 SER B CA 1
ATOM 1493 C C . SER B 1 36 ? -23.969 4.051 8.695 1 89.06 36 SER B C 1
ATOM 1495 O O . SER B 1 36 ? -24.703 3.385 7.973 1 89.06 36 SER B O 1
ATOM 1497 N N . ASN B 1 37 ? -23.25 5.039 8.281 1 90.19 37 ASN B N 1
ATOM 1498 C CA . ASN B 1 37 ? -23.016 5.254 6.855 1 90.19 37 ASN B CA 1
ATOM 1499 C C . ASN B 1 37 ? -21.672 4.688 6.418 1 90.19 37 ASN B C 1
ATOM 1501 O O . ASN B 1 37 ? -20.625 5.207 6.793 1 90.19 37 ASN B O 1
ATOM 1505 N N . PHE B 1 38 ? -21.688 3.713 5.512 1 89.62 38 PHE B N 1
ATOM 1506 C CA . PHE B 1 38 ? -20.484 2.977 5.129 1 89.62 38 PHE B CA 1
ATOM 1507 C C . PHE B 1 38 ? -19.562 3.85 4.289 1 89.62 38 PHE B C 1
ATOM 1509 O O . PHE B 1 38 ? -18.406 3.496 4.066 1 89.62 38 PHE B O 1
ATOM 1516 N N . PHE B 1 39 ? -20.031 5.031 3.953 1 93.38 39 PHE B N 1
ATOM 1517 C CA . PHE B 1 39 ? -19.234 5.855 3.051 1 93.38 39 PHE B CA 1
ATOM 1518 C C . PHE B 1 39 ? -18.703 7.082 3.777 1 93.38 39 PHE B C 1
ATOM 1520 O O . PHE B 1 39 ? -18.062 7.938 3.164 1 93.38 39 PHE B O 1
ATOM 1527 N N . GLU B 1 40 ? -19 7.145 5.016 1 97.25 40 GLU B N 1
ATOM 1528 C CA . GLU B 1 40 ? -18.484 8.203 5.879 1 97.25 40 GLU B CA 1
ATOM 1529 C C . GLU B 1 40 ? -17.812 7.613 7.121 1 97.25 40 GLU B C 1
ATOM 1531 O O . GLU B 1 40 ? -18.469 6.977 7.945 1 97.25 40 GLU B O 1
ATOM 1536 N N . TRP B 1 41 ? -16.5 7.828 7.172 1 98.06 41 TRP B N 1
ATOM 1537 C CA . TRP B 1 41 ? -15.742 7.305 8.305 1 98.06 41 TRP B CA 1
ATOM 1538 C C . TRP B 1 41 ? -15.141 8.438 9.125 1 98.06 41 TRP B C 1
ATOM 1540 O O 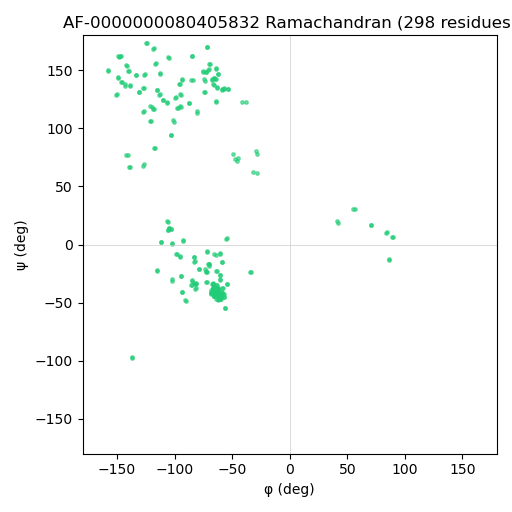. TRP B 1 41 ? -14.992 9.555 8.641 1 98.06 41 TRP B O 1
ATOM 1550 N N . VAL B 1 42 ? -14.883 8.133 10.367 1 98.25 42 VAL B N 1
ATOM 1551 C CA . VAL B 1 42 ? -14.023 8.93 11.234 1 98.25 42 VAL B CA 1
ATOM 1552 C C . VAL B 1 42 ? -12.688 8.219 11.453 1 98.25 42 VAL B C 1
ATOM 1554 O O . VAL B 1 42 ? -12.664 7.047 11.836 1 98.25 42 VAL B O 1
ATOM 1557 N N . GLY B 1 43 ? -11.656 8.859 11.109 1 97.62 43 GLY B N 1
ATOM 1558 C CA . GLY B 1 43 ? -10.32 8.32 11.312 1 97.62 43 GLY B CA 1
ATOM 1559 C C . GLY B 1 43 ? -9.578 8.969 12.461 1 97.62 43 GLY B C 1
ATOM 1560 O O . GLY B 1 43 ? -9.906 10.086 12.867 1 97.62 43 GLY B O 1
ATOM 1561 N N . PHE B 1 44 ? -8.539 8.242 12.938 1 97.38 44 PHE B N 1
ATOM 1562 C CA . PHE B 1 44 ? -7.691 8.742 14.016 1 97.38 44 PHE B CA 1
ATOM 1563 C C . PHE B 1 44 ? -6.227 8.438 13.742 1 97.38 44 PHE B C 1
ATOM 1565 O O . PHE B 1 44 ? -5.887 7.336 13.297 1 97.38 44 PHE B O 1
ATOM 1572 N N . ILE B 1 45 ? -5.449 9.406 14 1 97.38 45 ILE B N 1
ATOM 1573 C CA . ILE B 1 45 ? -4.008 9.203 13.93 1 97.38 45 ILE B CA 1
ATOM 1574 C C . ILE B 1 45 ? -3.338 9.797 15.164 1 97.38 45 ILE B C 1
ATOM 1576 O O . ILE B 1 45 ? -3.752 10.852 15.648 1 97.38 45 ILE B O 1
ATOM 1580 N N . LYS B 1 46 ? -2.334 9.172 15.562 1 96.94 46 LYS B N 1
ATOM 1581 C CA . LYS B 1 46 ? -1.511 9.68 16.656 1 96.94 46 LYS B CA 1
ATOM 1582 C C . LYS B 1 46 ? -0.343 10.508 16.125 1 96.94 46 LYS B C 1
ATOM 1584 O O . LYS B 1 46 ? 0.245 10.172 15.102 1 96.94 46 LYS B O 1
ATOM 1589 N N . GLY B 1 47 ? -0.042 11.562 16.844 1 97.38 47 GLY B N 1
ATOM 1590 C CA . GLY B 1 47 ? 1.129 12.336 16.453 1 97.38 47 GLY B CA 1
ATOM 1591 C C . GLY B 1 47 ? 2.43 11.578 16.641 1 97.38 47 GLY B C 1
ATOM 1592 O O . GLY B 1 47 ? 2.641 10.938 17.672 1 97.38 47 GLY B O 1
ATOM 1593 N N . PRO B 1 48 ? 3.242 11.68 15.758 1 96.69 48 PRO B N 1
ATOM 1594 C CA . PRO B 1 48 ? 4.5 10.938 15.844 1 96.69 48 PRO B CA 1
ATOM 1595 C C . PRO B 1 48 ? 5.434 11.484 16.922 1 96.69 48 PRO B C 1
ATOM 1597 O O . PRO B 1 48 ? 5.453 12.688 17.172 1 96.69 48 PRO B O 1
ATOM 1600 N N . GLU B 1 49 ? 6.199 10.562 17.422 1 95.5 49 GLU B N 1
ATOM 1601 C CA . GLU B 1 49 ? 7.188 10.945 18.422 1 95.5 49 GLU B CA 1
ATOM 1602 C C . GLU B 1 49 ? 8.273 11.828 17.812 1 95.5 49 GLU B C 1
ATOM 1604 O O . GLU B 1 49 ? 8.664 11.641 16.656 1 95.5 49 GLU B O 1
ATOM 1609 N N . GLY B 1 50 ? 8.711 12.797 18.547 1 96.31 50 GLY B N 1
ATOM 1610 C CA . GLY B 1 50 ? 9.812 13.633 18.109 1 96.31 50 GLY B CA 1
ATOM 1611 C C . GLY B 1 50 ? 9.375 14.766 17.203 1 96.31 50 GLY B C 1
ATOM 1612 O O . GLY B 1 50 ? 10.203 15.383 16.531 1 96.31 50 GLY B O 1
ATOM 1613 N N . THR B 1 51 ? 8.148 14.984 17.094 1 97.44 51 THR B N 1
ATOM 1614 C CA . THR B 1 51 ? 7.586 16.078 16.297 1 97.44 51 THR B CA 1
ATOM 1615 C C . THR B 1 51 ? 6.789 17.031 17.172 1 97.44 51 THR B C 1
ATOM 1617 O O . THR B 1 51 ? 6.516 16.734 18.344 1 97.44 51 THR B O 1
ATOM 1620 N N . PRO B 1 52 ? 6.445 18.188 16.609 1 97.81 52 PRO B N 1
ATOM 1621 C CA . PRO B 1 52 ? 5.605 19.094 17.375 1 97.81 52 PRO B CA 1
ATOM 1622 C C . PRO B 1 52 ? 4.215 18.516 17.656 1 97.81 52 PRO B C 1
ATOM 1624 O O . PRO B 1 52 ? 3.463 19.078 18.469 1 97.81 52 PRO B O 1
ATOM 1627 N N . TYR B 1 53 ? 3.912 17.469 17.078 1 98.25 53 TYR B N 1
ATOM 1628 C CA . TYR B 1 53 ? 2.574 16.891 17.188 1 98.25 53 TYR B CA 1
ATOM 1629 C C . TYR B 1 53 ? 2.551 15.727 18.156 1 98.25 53 TYR B C 1
ATOM 1631 O O . TYR B 1 53 ? 1.517 15.078 18.344 1 98.25 53 TYR B O 1
ATOM 1639 N N . GLU B 1 54 ? 3.672 15.43 18.75 1 97.12 54 GLU B N 1
ATOM 1640 C CA . GLU B 1 54 ? 3.793 14.312 19.688 1 97.12 54 GLU B CA 1
ATOM 1641 C C . GLU B 1 54 ? 2.752 14.406 20.797 1 97.12 54 GLU B C 1
ATOM 1643 O O . GLU B 1 54 ? 2.541 15.477 21.375 1 97.12 54 GLU B O 1
ATOM 1648 N N . GLY B 1 55 ? 2.111 13.203 21.031 1 95.12 55 GLY B N 1
ATOM 1649 C CA . GLY B 1 55 ? 1.097 13.164 22.078 1 95.12 55 GLY B CA 1
ATOM 1650 C C . GLY B 1 55 ? -0.277 13.578 21.594 1 95.12 55 GLY B C 1
ATOM 1651 O O . GLY B 1 55 ? -1.273 13.398 22.281 1 95.12 55 GLY B O 1
ATOM 1652 N N . GLY B 1 56 ? -0.37 14.164 20.391 1 96.69 56 GLY B N 1
ATOM 1653 C CA . GLY B 1 56 ? -1.644 14.578 19.828 1 96.69 56 GLY B CA 1
ATOM 1654 C C . GLY B 1 56 ? -2.471 13.422 19.312 1 96.69 56 GLY B C 1
ATOM 1655 O O . GLY B 1 56 ? -1.925 12.383 18.922 1 96.69 56 GLY B O 1
ATOM 1656 N N . HIS B 1 57 ? -3.73 13.594 19.391 1 96.75 57 HIS B N 1
ATOM 1657 C CA . HIS B 1 57 ? -4.715 12.711 18.781 1 96.75 57 HIS B CA 1
ATOM 1658 C C . HIS B 1 57 ? -5.57 13.453 17.766 1 96.75 57 HIS B C 1
ATOM 1660 O O . HIS B 1 57 ? -6.363 14.328 18.125 1 96.75 57 HIS B O 1
ATOM 1666 N N . PHE B 1 58 ? -5.449 13.039 16.578 1 98.44 58 PHE B N 1
ATOM 1667 C CA . PHE B 1 58 ? -6.07 13.828 15.523 1 98.44 58 PHE B CA 1
ATOM 1668 C C . PHE B 1 58 ? -7.215 13.055 14.883 1 98.44 58 PHE B C 1
ATOM 1670 O O . PHE B 1 58 ? -7.043 11.898 14.477 1 98.44 58 PHE B O 1
ATOM 1677 N N . THR B 1 59 ? -8.266 13.727 14.836 1 98.56 59 THR B N 1
ATOM 1678 C CA . THR B 1 59 ? -9.453 13.172 14.188 1 98.56 59 THR B CA 1
ATOM 1679 C C . THR B 1 59 ? -9.547 13.633 12.742 1 98.56 59 THR B C 1
ATOM 1681 O O . THR B 1 59 ? -9.297 14.805 12.438 1 98.56 59 THR B O 1
ATOM 1684 N N . LEU B 1 60 ? -9.906 12.688 11.891 1 98.75 60 LEU B N 1
ATOM 1685 C CA . LEU B 1 60 ? -10.047 12.984 10.469 1 98.75 60 LEU B CA 1
ATOM 1686 C C . LEU B 1 60 ? -11.422 12.562 9.961 1 98.75 60 LEU B C 1
ATOM 1688 O O . LEU B 1 60 ? -11.992 11.586 10.445 1 98.75 60 LEU B O 1
ATOM 1692 N N . ALA B 1 61 ? -11.922 13.32 9.031 1 98.81 61 ALA B N 1
ATOM 1693 C CA . ALA B 1 61 ? -13.117 12.922 8.297 1 98.81 61 ALA B CA 1
ATOM 1694 C C . ALA B 1 61 ? -12.758 12.219 6.992 1 98.81 61 ALA B C 1
ATOM 1696 O O . ALA B 1 61 ? -11.938 12.719 6.219 1 98.81 61 ALA B O 1
ATOM 1697 N N . ILE B 1 62 ? -13.328 11.055 6.777 1 98.62 62 ILE B N 1
ATOM 1698 C CA . ILE B 1 62 ? -13.055 10.258 5.59 1 98.62 62 ILE B CA 1
ATOM 1699 C C . ILE B 1 62 ? -14.344 10.039 4.801 1 98.62 62 ILE B C 1
ATOM 1701 O O . ILE B 1 62 ? -15.297 9.453 5.312 1 98.62 62 ILE B O 1
ATOM 1705 N N . THR B 1 63 ? -14.359 10.523 3.586 1 98.38 63 THR B N 1
ATOM 1706 C CA . THR B 1 63 ? -15.484 10.289 2.686 1 98.38 63 THR B CA 1
ATOM 1707 C C . THR B 1 63 ? -15.086 9.344 1.556 1 98.38 63 THR B C 1
ATOM 1709 O O . THR B 1 63 ? -14.125 9.609 0.827 1 98.38 63 THR B O 1
ATOM 1712 N N . ILE B 1 64 ? -15.805 8.312 1.431 1 97 64 ILE B N 1
ATOM 1713 C CA . ILE B 1 64 ? -15.5 7.285 0.441 1 97 64 ILE B CA 1
ATOM 1714 C C . ILE B 1 64 ? -16.312 7.535 -0.828 1 97 64 ILE B C 1
ATOM 1716 O O . ILE B 1 64 ? -17.547 7.504 -0.8 1 97 64 ILE B O 1
ATOM 1720 N N . PRO B 1 65 ? -15.594 7.754 -1.897 1 95.88 65 PRO B N 1
ATOM 1721 C C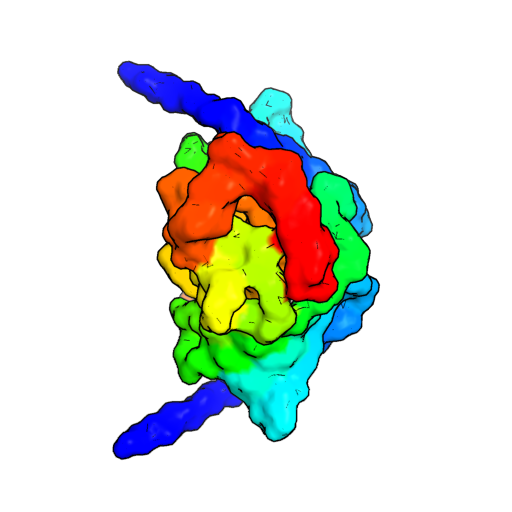A . PRO B 1 65 ? -16.344 8.023 -3.127 1 95.88 65 PRO B CA 1
ATOM 1722 C C . PRO B 1 65 ? -17.031 6.785 -3.68 1 95.88 65 PRO B C 1
ATOM 1724 O O . PRO B 1 65 ? -16.703 5.66 -3.293 1 95.88 65 PRO B O 1
ATOM 1727 N N . ASN B 1 66 ? -17.859 6.918 -4.613 1 92.19 66 ASN B N 1
ATOM 1728 C CA . ASN B 1 66 ? -18.656 5.828 -5.172 1 92.19 66 ASN B CA 1
ATOM 1729 C C . ASN B 1 66 ? -17.797 4.887 -6.008 1 92.19 66 ASN B C 1
ATOM 1731 O O . ASN B 1 66 ? -18.125 3.705 -6.152 1 92.19 66 ASN B O 1
ATOM 1735 N N . ASP B 1 67 ? -16.766 5.34 -6.48 1 93.69 67 ASP B N 1
ATOM 1736 C CA . ASP B 1 67 ? -15.938 4.523 -7.355 1 93.69 67 ASP B CA 1
ATOM 1737 C C . ASP B 1 67 ? -14.672 4.07 -6.637 1 93.69 67 ASP B C 1
ATOM 1739 O O . ASP B 1 67 ? -13.68 3.711 -7.277 1 93.69 67 ASP B O 1
ATOM 1743 N N . TYR B 1 68 ? -14.766 4.129 -5.312 1 95.44 68 TYR B N 1
ATOM 1744 C CA . TYR B 1 68 ? -13.688 3.521 -4.539 1 95.44 68 TYR B CA 1
ATOM 1745 C C . TYR B 1 68 ? -13.539 2.041 -4.871 1 95.44 68 TYR B C 1
ATOM 1747 O O . TYR B 1 68 ? -14.539 1.321 -4.973 1 95.44 68 TYR B O 1
ATOM 1755 N N . PRO B 1 69 ? -12.328 1.597 -5.094 1 94.56 69 PRO B N 1
ATOM 1756 C CA . PRO B 1 69 ? -10.992 2.127 -4.789 1 94.56 69 PRO B CA 1
ATOM 1757 C C . PRO B 1 69 ? -10.312 2.736 -6.012 1 94.56 69 PRO B C 1
ATOM 1759 O O . PRO B 1 69 ? -9.117 3.039 -5.965 1 94.56 69 PRO B O 1
ATOM 1762 N N . TYR B 1 70 ? -11.016 2.963 -7.055 1 93.88 70 TYR B N 1
ATOM 1763 C CA . TYR B 1 70 ? -10.398 3.52 -8.258 1 93.88 70 TYR B CA 1
ATOM 1764 C C . TYR B 1 70 ? -10.047 4.988 -8.055 1 93.88 70 TYR B C 1
ATOM 1766 O O . TYR B 1 70 ? -9.102 5.496 -8.672 1 93.88 70 TYR B O 1
ATOM 1774 N N . ASN B 1 71 ? -10.852 5.645 -7.266 1 96.31 71 ASN B N 1
ATOM 1775 C CA . ASN B 1 71 ? -10.508 6.977 -6.781 1 96.31 71 ASN B CA 1
ATOM 1776 C C . ASN B 1 71 ? -10.25 6.977 -5.277 1 96.31 71 ASN B C 1
ATOM 1778 O O . ASN B 1 71 ? -10.844 6.191 -4.539 1 96.31 71 ASN B O 1
ATOM 1782 N N . PRO B 1 72 ? -9.336 7.836 -4.855 1 97.75 72 PRO B N 1
ATOM 1783 C CA . PRO B 1 72 ? -9 7.855 -3.43 1 97.75 72 PRO B CA 1
ATOM 1784 C C . PRO B 1 72 ? -10.141 8.398 -2.566 1 97.75 72 PRO B C 1
ATOM 1786 O O . PRO B 1 72 ? -11 9.133 -3.061 1 97.75 72 PRO B O 1
ATOM 1789 N N . PRO B 1 73 ? -10.156 7.996 -1.273 1 98 73 PRO B N 1
ATOM 1790 C CA . PRO B 1 73 ? -11.047 8.688 -0.342 1 98 73 PRO B CA 1
ATOM 1791 C C . PRO B 1 73 ? -10.68 10.156 -0.153 1 98 73 PRO B C 1
ATOM 1793 O O . PRO B 1 73 ? -9.523 10.531 -0.332 1 98 73 PRO B O 1
ATOM 1796 N N . LYS B 1 74 ? -11.695 10.938 0.156 1 98.44 74 LYS B N 1
ATOM 1797 C CA . LYS B 1 74 ? -11.445 12.312 0.595 1 98.44 74 LYS B CA 1
ATOM 1798 C C . LYS B 1 74 ? -11.219 12.375 2.102 1 98.44 74 LYS B C 1
ATOM 1800 O O . LYS B 1 74 ? -12.078 11.953 2.883 1 98.44 74 LYS B O 1
ATOM 1805 N N . ILE B 1 75 ? -10.07 12.883 2.471 1 98.81 75 ILE B N 1
ATOM 1806 C CA . ILE B 1 75 ? -9.727 12.906 3.889 1 98.81 75 ILE B CA 1
ATOM 1807 C C . ILE B 1 75 ? -9.344 14.32 4.301 1 98.81 75 ILE B C 1
ATOM 1809 O O . ILE B 1 75 ? -8.609 15.008 3.586 1 98.81 75 ILE B O 1
ATOM 1813 N N . LYS B 1 76 ? -9.836 14.758 5.379 1 98.81 76 LYS B N 1
ATOM 1814 C CA . LYS B 1 76 ? -9.461 16.062 5.926 1 98.81 76 LYS B CA 1
ATOM 1815 C C . LYS B 1 76 ? -9.352 16.016 7.449 1 98.81 76 LYS B C 1
ATOM 1817 O O . LYS B 1 76 ? -10.008 15.188 8.094 1 98.81 76 LYS B O 1
ATOM 1822 N N . PHE B 1 77 ? -8.586 16.844 7.992 1 98.81 77 PHE B N 1
ATOM 1823 C CA . PHE B 1 77 ? -8.492 16.953 9.445 1 98.81 77 PHE B CA 1
ATOM 1824 C C . PHE B 1 77 ? -9.727 17.641 10.023 1 98.81 77 PHE B C 1
ATOM 1826 O O . PHE B 1 77 ? -10.18 18.656 9.508 1 98.81 77 PHE B O 1
ATOM 1833 N N . VAL B 1 78 ? -10.273 17.031 11.023 1 98.69 78 VAL B N 1
ATOM 1834 C CA . VAL B 1 78 ? -11.305 17.656 11.836 1 98.69 78 VAL B CA 1
ATOM 1835 C C . VAL B 1 78 ? -10.664 18.406 13 1 98.69 78 VAL B C 1
ATOM 1837 O O . VAL B 1 78 ? -11 19.562 13.273 1 98.69 78 VAL B O 1
ATOM 1840 N N . THR B 1 79 ? -9.742 17.688 13.672 1 98.5 79 THR B N 1
ATOM 1841 C CA . THR B 1 79 ? -8.945 18.375 14.695 1 98.5 79 THR B CA 1
ATOM 1842 C C . THR B 1 79 ? -8.086 19.469 14.07 1 98.5 79 THR B C 1
ATOM 1844 O O . THR B 1 79 ? -7.426 19.234 13.055 1 98.5 79 THR B O 1
ATOM 1847 N N . LYS B 1 80 ? -8.047 20.625 14.688 1 97.81 80 LYS B N 1
ATOM 1848 C CA . LYS B 1 80 ? -7.199 21.703 14.18 1 97.81 80 LYS B CA 1
ATOM 1849 C C . LYS B 1 80 ? -5.723 21.312 14.266 1 97.81 80 LYS B C 1
ATOM 1851 O O . LYS B 1 80 ? -5.293 20.688 15.234 1 97.81 80 LYS B O 1
ATOM 1856 N N . ILE B 1 81 ? -5.035 21.734 13.266 1 98.5 81 ILE B N 1
ATOM 1857 C CA . ILE B 1 81 ? -3.605 21.438 13.242 1 98.5 81 ILE B CA 1
ATOM 1858 C C . ILE B 1 81 ? -2.859 22.547 12.516 1 98.5 81 ILE B C 1
ATOM 1860 O O . ILE B 1 81 ? -3.375 23.125 11.547 1 98.5 81 ILE B O 1
ATOM 1864 N N . TRP B 1 82 ? -1.648 22.844 13.023 1 98.56 82 TRP B N 1
ATOM 1865 C CA . TRP B 1 82 ? -0.753 23.828 12.43 1 98.56 82 TRP B CA 1
ATOM 1866 C C . TRP B 1 82 ? 0.369 23.156 11.648 1 98.56 82 TRP B C 1
ATOM 1868 O O . TRP B 1 82 ? 1.382 22.75 12.227 1 98.56 82 TRP B O 1
ATOM 1878 N N . HIS B 1 83 ? 0.209 22.969 10.359 1 98.75 83 HIS B N 1
ATOM 1879 C CA . HIS B 1 83 ? 1.128 22.219 9.5 1 98.75 83 HIS B CA 1
ATOM 1880 C C . HIS B 1 83 ? 1.181 22.828 8.102 1 98.75 83 HIS B C 1
ATOM 1882 O O . HIS B 1 83 ? 0.144 23.172 7.523 1 98.75 83 HIS B O 1
ATOM 1888 N N . PRO B 1 84 ? 2.309 22.922 7.48 1 98.69 84 PRO B N 1
ATOM 1889 C CA . PRO B 1 84 ? 2.453 23.594 6.188 1 98.69 84 PRO B CA 1
ATOM 1890 C C . PRO B 1 84 ? 1.597 22.953 5.094 1 98.69 84 PRO B C 1
ATOM 1892 O O . PRO B 1 84 ? 1.14 23.641 4.18 1 98.69 84 PRO B O 1
ATOM 1895 N N . ASN B 1 85 ? 1.341 21.672 5.188 1 98.62 85 ASN B N 1
ATOM 1896 C CA . ASN B 1 85 ? 0.682 20.953 4.102 1 98.62 85 ASN B CA 1
ATOM 1897 C C . ASN B 1 85 ? -0.77 20.625 4.441 1 98.62 85 ASN B C 1
ATOM 1899 O O . ASN B 1 85 ? -1.402 19.812 3.768 1 98.62 85 ASN B O 1
ATOM 1903 N N . ILE B 1 86 ? -1.26 21.203 5.457 1 98.69 86 ILE B N 1
ATOM 1904 C CA . ILE B 1 86 ? -2.65 21.047 5.867 1 98.69 86 ILE B CA 1
ATOM 1905 C C . ILE B 1 86 ? -3.277 22.406 6.117 1 98.69 86 ILE B C 1
ATOM 1907 O O . ILE B 1 86 ? -2.699 23.25 6.812 1 98.69 86 ILE B O 1
ATOM 1911 N N . SER B 1 87 ? -4.438 22.594 5.535 1 98.62 87 SER B N 1
ATOM 1912 C CA . SER B 1 87 ? -5.129 23.875 5.738 1 98.62 87 SER B CA 1
ATOM 1913 C C . SER B 1 87 ? -5.516 24.062 7.199 1 98.62 87 SER B C 1
ATOM 1915 O O . SER B 1 87 ? -6.25 23.25 7.762 1 98.62 87 SER B O 1
ATOM 1917 N N . SER B 1 88 ? -5.066 25.125 7.754 1 97.62 88 SER B N 1
ATOM 1918 C CA . SER B 1 88 ? -5.422 25.422 9.141 1 97.62 88 SER B CA 1
ATOM 1919 C C . SER B 1 88 ? -6.891 25.812 9.266 1 97.62 88 SER B C 1
ATOM 1921 O O . SER B 1 88 ? -7.469 25.719 10.352 1 97.62 88 SER B O 1
ATOM 1923 N N . GLN B 1 89 ? -7.5 26.156 8.188 1 97.12 89 GLN B N 1
ATOM 1924 C CA . GLN B 1 89 ? -8.883 26.625 8.203 1 97.12 89 GLN B CA 1
ATOM 1925 C C . GLN B 1 89 ? -9.852 25.484 7.945 1 97.12 89 GLN B C 1
ATOM 1927 O O . GLN B 1 89 ? -10.867 25.359 8.641 1 97.12 89 GLN B O 1
ATOM 1932 N N . THR B 1 90 ? -9.492 24.609 7.004 1 98.25 90 THR B N 1
ATOM 1933 C CA . THR B 1 90 ? -10.5 23.641 6.547 1 98.25 90 THR B CA 1
ATOM 1934 C C . THR B 1 90 ? -10.086 22.219 6.895 1 98.25 90 THR B C 1
ATOM 1936 O O . THR B 1 90 ? -10.906 21.297 6.84 1 98.25 90 THR B O 1
ATOM 1939 N N . GLY B 1 91 ? -8.797 22.031 7.09 1 98.62 91 GLY B N 1
ATOM 1940 C CA . GLY B 1 91 ? -8.289 20.688 7.352 1 98.62 91 GLY B CA 1
ATOM 1941 C C . GLY B 1 91 ? -7.918 19.938 6.09 1 98.62 91 GLY B C 1
ATOM 1942 O O . GLY B 1 91 ? -7.539 18.766 6.148 1 98.62 91 GLY B O 1
ATOM 1943 N N . ALA B 1 92 ? -7.965 20.594 4.918 1 98.56 92 ALA B N 1
ATOM 1944 C CA . ALA B 1 92 ? -7.637 19.969 3.643 1 98.56 92 ALA B CA 1
ATOM 1945 C C . ALA B 1 92 ? -6.164 19.578 3.588 1 98.56 92 ALA B C 1
ATOM 1947 O O . ALA B 1 92 ? -5.297 20.328 4.035 1 98.56 92 ALA B O 1
ATOM 1948 N N . ILE B 1 93 ? -5.883 18.469 2.98 1 98.56 93 ILE B N 1
ATOM 1949 C CA . ILE B 1 93 ? -4.531 17.922 3.002 1 98.56 93 ILE B CA 1
ATOM 1950 C C . ILE B 1 93 ? -3.953 17.906 1.589 1 98.56 93 ILE B C 1
ATOM 1952 O O . ILE B 1 93 ? -4.625 17.5 0.639 1 98.56 93 ILE B O 1
ATOM 1956 N N . CYS B 1 94 ? -2.82 18.344 1.491 1 97.25 94 CYS B N 1
ATOM 1957 C CA . CYS B 1 94 ? -2.08 18.156 0.247 1 97.25 94 CYS B CA 1
ATOM 1958 C C . CYS B 1 94 ? -1.084 17.016 0.365 1 97.25 94 CYS B C 1
ATOM 1960 O O . CYS B 1 94 ? -0.036 17.156 0.996 1 97.25 94 CYS B O 1
ATOM 1962 N N . LEU B 1 95 ? -1.406 15.945 -0.265 1 97.06 95 LEU B N 1
ATOM 1963 C CA . LEU B 1 95 ? -0.591 14.734 -0.278 1 97.06 95 LEU B CA 1
ATOM 1964 C C . LEU B 1 95 ? -0.801 13.945 -1.569 1 97.06 95 LEU B C 1
ATOM 1966 O O . LEU B 1 95 ? -1.937 13.641 -1.934 1 97.06 95 LEU B O 1
ATOM 1970 N N . ASP B 1 96 ? 0.232 13.578 -2.252 1 95.62 96 ASP B N 1
ATOM 1971 C CA . ASP B 1 96 ? 0.161 12.945 -3.566 1 95.62 96 ASP B CA 1
ATOM 1972 C C . ASP B 1 96 ? -0.544 11.594 -3.49 1 95.62 96 ASP B C 1
ATOM 1974 O O . ASP B 1 96 ? -1.263 11.211 -4.414 1 95.62 96 ASP B O 1
ATOM 1978 N N . VAL B 1 97 ? -0.353 10.875 -2.4 1 96.56 97 VAL B N 1
ATOM 1979 C CA . VAL B 1 97 ? -0.947 9.555 -2.221 1 96.56 97 VAL B CA 1
ATOM 1980 C C . VAL B 1 97 ? -2.471 9.656 -2.275 1 96.56 97 VAL B C 1
ATOM 1982 O O . VAL B 1 97 ? -3.15 8.711 -2.678 1 96.56 97 VAL B O 1
ATOM 1985 N N . LEU B 1 98 ? -2.998 10.797 -1.935 1 97.62 98 LEU B N 1
ATOM 1986 C CA . LEU B 1 98 ? -4.441 11 -1.912 1 97.62 98 LEU B CA 1
ATOM 1987 C C . LEU B 1 98 ? -4.934 11.555 -3.244 1 97.62 98 LEU B C 1
ATOM 1989 O O . LEU B 1 98 ? -6.102 11.93 -3.373 1 97.62 98 LEU B O 1
ATOM 1993 N N . LYS B 1 99 ? -4.035 11.688 -4.195 1 95.94 99 LYS B N 1
ATOM 1994 C CA . LYS B 1 99 ? -4.391 12.227 -5.508 1 95.94 99 LYS B CA 1
ATOM 1995 C C . LYS B 1 99 ? -3.732 11.43 -6.629 1 95.94 99 LYS B C 1
ATOM 1997 O O . LYS B 1 99 ? -4.137 10.297 -6.91 1 95.94 99 LYS B O 1
ATOM 2002 N N . ASN B 1 100 ? -2.623 11.859 -7.16 1 94.69 100 ASN B N 1
ATOM 2003 C CA . ASN B 1 100 ? -2.037 11.336 -8.391 1 94.69 100 ASN B CA 1
ATOM 2004 C C . ASN B 1 100 ? -1.302 10.023 -8.141 1 94.69 100 ASN B C 1
ATOM 2006 O O . ASN B 1 100 ? -1.065 9.25 -9.07 1 94.69 100 ASN B O 1
ATOM 2010 N N . GLU B 1 101 ? -0.936 9.781 -6.902 1 95.31 101 GLU B N 1
ATOM 2011 C CA . GLU B 1 101 ? -0.179 8.57 -6.613 1 95.31 101 GLU B CA 1
ATOM 2012 C C . GLU B 1 101 ? -1.06 7.516 -5.945 1 95.31 101 GLU B C 1
ATOM 2014 O O . GLU B 1 101 ? -0.557 6.512 -5.434 1 95.31 101 GLU B O 1
ATOM 2019 N N . TRP B 1 102 ? -2.371 7.688 -5.973 1 97.19 102 TRP B N 1
ATOM 2020 C CA . TRP B 1 102 ? -3.293 6.676 -5.465 1 97.19 102 TRP B CA 1
ATOM 2021 C C . TRP B 1 102 ? -3.359 5.477 -6.406 1 97.19 102 TRP B C 1
ATOM 2023 O O . TRP B 1 102 ? -3.203 5.625 -7.621 1 97.19 102 TRP B O 1
ATOM 2033 N N . SER B 1 103 ? -3.576 4.383 -5.816 1 95.62 103 SER B N 1
ATOM 2034 C CA . SER B 1 103 ? -3.824 3.15 -6.555 1 95.62 103 SER B CA 1
ATOM 2035 C C . SER B 1 103 ? -4.918 2.318 -5.891 1 95.62 103 SER B C 1
ATOM 2037 O O . SER B 1 103 ? -5.043 2.316 -4.664 1 95.62 103 SER B O 1
ATOM 2039 N N . PRO B 1 104 ? -5.633 1.578 -6.758 1 94.69 104 PRO B N 1
ATOM 2040 C CA . PRO B 1 104 ? -6.633 0.672 -6.188 1 94.69 104 PRO B CA 1
ATOM 2041 C C . PRO B 1 104 ? -6.023 -0.351 -5.23 1 94.69 104 PRO B C 1
ATOM 2043 O O . PRO B 1 104 ? -6.742 -0.968 -4.441 1 94.69 104 PRO B O 1
ATOM 2046 N N . ALA B 1 105 ? -4.699 -0.466 -5.312 1 93.62 105 ALA B N 1
ATOM 2047 C CA . ALA B 1 105 ? -4.035 -1.435 -4.445 1 93.62 105 ALA B CA 1
ATOM 2048 C C . ALA B 1 105 ? -3.789 -0.851 -3.057 1 93.62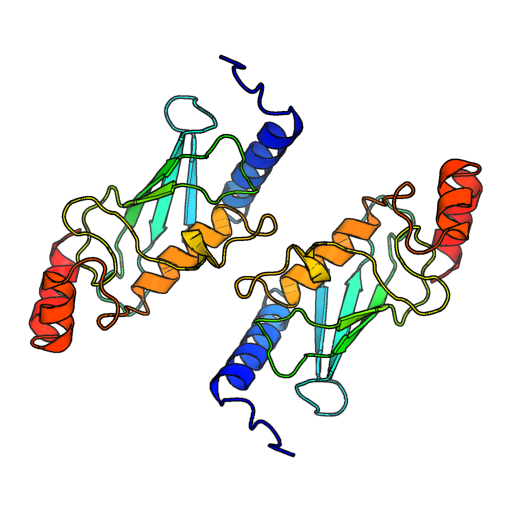 105 ALA B C 1
ATOM 2050 O O . ALA B 1 105 ? -3.492 -1.585 -2.111 1 93.62 105 ALA B O 1
ATOM 2051 N N . LEU B 1 106 ? -3.984 0.422 -2.885 1 96.19 106 LEU B N 1
ATOM 2052 C CA . LEU B 1 106 ? -3.846 1.07 -1.586 1 96.19 106 LEU B CA 1
ATOM 2053 C C . LEU B 1 106 ? -5.137 0.953 -0.779 1 96.19 106 LEU B C 1
ATOM 2055 O O . LEU B 1 106 ? -6.172 0.547 -1.312 1 96.19 106 LEU B O 1
ATOM 2059 N N . THR B 1 107 ? -5.051 1.172 0.519 1 95.81 107 THR B N 1
ATOM 2060 C CA . THR B 1 107 ? -6.199 1.101 1.416 1 95.81 107 THR B CA 1
ATOM 2061 C C . THR B 1 107 ? -6.355 2.402 2.195 1 95.81 107 THR B C 1
ATOM 2063 O O . THR B 1 107 ? -5.477 3.266 2.158 1 95.81 107 THR B O 1
ATOM 2066 N N . ILE B 1 108 ? -7.406 2.482 2.908 1 96.94 108 ILE B N 1
ATOM 2067 C CA . ILE B 1 108 ? -7.648 3.623 3.785 1 96.94 108 ILE B CA 1
ATOM 2068 C C . ILE B 1 108 ? -6.621 3.631 4.918 1 96.94 108 ILE B C 1
ATOM 2070 O O . ILE B 1 108 ? -6.152 4.695 5.328 1 96.94 108 ILE B O 1
ATOM 2074 N N . ARG B 1 109 ? -6.254 2.496 5.301 1 94.94 109 ARG B N 1
ATOM 2075 C CA . ARG B 1 109 ? -5.223 2.406 6.328 1 94.94 109 ARG B CA 1
ATOM 2076 C C . ARG B 1 109 ? -3.912 3.018 5.84 1 94.94 109 ARG B C 1
ATOM 2078 O O . ARG B 1 109 ? -3.283 3.803 6.551 1 94.94 109 ARG B O 1
ATOM 2085 N N . THR B 1 110 ? -3.543 2.678 4.684 1 93.62 110 THR B N 1
ATOM 2086 C CA . THR B 1 110 ? -2.295 3.197 4.133 1 93.62 110 THR B CA 1
ATOM 2087 C C . THR B 1 110 ? -2.371 4.707 3.947 1 93.62 110 THR B C 1
ATOM 2089 O O . THR B 1 110 ? -1.375 5.414 4.121 1 93.62 110 THR B O 1
ATOM 2092 N N . ALA B 1 111 ? -3.527 5.176 3.561 1 97.44 111 ALA B N 1
ATOM 2093 C CA . ALA B 1 111 ? -3.725 6.617 3.443 1 97.44 111 ALA B CA 1
ATOM 2094 C C . ALA B 1 111 ? -3.496 7.312 4.781 1 97.44 111 ALA B C 1
ATOM 2096 O O . ALA B 1 111 ? -2.773 8.312 4.855 1 97.44 111 ALA B O 1
ATOM 2097 N N . LEU B 1 112 ? -4.043 6.719 5.836 1 97.38 112 LEU B N 1
ATOM 2098 C CA . LEU B 1 112 ? -3.906 7.297 7.168 1 97.38 112 LEU B CA 1
ATOM 2099 C C . LEU B 1 112 ? -2.455 7.254 7.633 1 97.38 112 LEU B C 1
ATOM 2101 O O . LEU B 1 112 ? -1.964 8.211 8.234 1 97.38 112 LEU B O 1
ATOM 2105 N N . LEU B 1 113 ? -1.805 6.223 7.297 1 94.38 113 LEU B N 1
ATOM 2106 C CA . LEU B 1 113 ? -0.39 6.105 7.633 1 94.38 113 LEU B CA 1
ATOM 2107 C C . LEU B 1 113 ? 0.432 7.164 6.906 1 94.38 113 LEU B C 1
ATOM 2109 O O . LEU B 1 113 ? 1.349 7.754 7.484 1 94.38 113 LEU B O 1
ATOM 2113 N N . SER B 1 114 ? 0.093 7.34 5.672 1 95.94 114 SER B N 1
ATOM 2114 C CA . SER B 1 114 ? 0.795 8.336 4.875 1 95.94 114 SER B CA 1
ATOM 2115 C C . SER B 1 114 ? 0.576 9.742 5.43 1 95.94 114 SER B C 1
ATOM 2117 O O . SER B 1 114 ? 1.502 10.555 5.461 1 95.94 114 SER B O 1
ATOM 2119 N N . ILE B 1 115 ? -0.612 9.977 5.855 1 98 115 ILE B N 1
ATOM 2120 C CA . ILE B 1 115 ? -0.925 11.273 6.453 1 98 115 ILE B CA 1
ATOM 2121 C C . ILE B 1 115 ? -0.154 11.438 7.762 1 98 115 ILE B C 1
ATOM 2123 O O . ILE B 1 115 ? 0.408 12.5 8.031 1 98 115 ILE B O 1
ATOM 2127 N N . GLN B 1 116 ? -0.129 10.414 8.562 1 97.31 116 GLN B N 1
ATOM 2128 C CA . GLN B 1 116 ? 0.649 10.469 9.789 1 97.31 116 GLN B CA 1
ATOM 2129 C C . GLN B 1 116 ? 2.119 10.758 9.5 1 97.31 116 GLN B C 1
ATOM 2131 O O . GLN B 1 116 ? 2.752 11.555 10.203 1 97.31 116 GLN B O 1
ATOM 2136 N N . ALA B 1 117 ? 2.598 10.125 8.523 1 94.44 117 ALA B N 1
ATOM 2137 C CA . ALA B 1 117 ? 3.99 10.32 8.133 1 94.44 117 ALA B CA 1
ATOM 2138 C C . ALA B 1 117 ? 4.238 11.766 7.699 1 94.44 117 ALA B C 1
ATOM 2140 O O . ALA B 1 117 ? 5.316 12.312 7.938 1 94.44 117 ALA B O 1
ATOM 2141 N N . LEU B 1 118 ? 3.33 12.352 7.051 1 97.19 118 LEU B N 1
ATOM 2142 C CA . LEU B 1 118 ? 3.428 13.742 6.609 1 97.19 118 LEU B CA 1
ATOM 2143 C C . LEU B 1 118 ? 3.725 14.664 7.789 1 97.19 118 LEU B C 1
ATOM 2145 O O . LEU B 1 118 ? 4.469 15.633 7.648 1 97.19 118 LEU B O 1
ATOM 2149 N N . LEU B 1 119 ? 3.184 14.312 8.961 1 97.75 119 LEU B N 1
ATOM 2150 C CA . LEU B 1 119 ? 3.377 15.141 10.141 1 97.75 119 LEU B CA 1
ATOM 2151 C C . LEU B 1 119 ? 4.852 15.195 10.531 1 97.75 119 LEU B C 1
ATOM 2153 O O . LEU B 1 119 ? 5.301 16.172 11.141 1 97.75 119 LEU B O 1
ATOM 2157 N N . SER B 1 120 ? 5.598 14.211 10.117 1 96.56 120 SER B N 1
ATOM 2158 C CA . SER B 1 120 ? 7.02 14.148 10.438 1 96.56 120 SER B CA 1
ATOM 2159 C C . SER B 1 120 ? 7.867 14.727 9.312 1 96.56 120 SER B C 1
ATOM 2161 O O . SER B 1 120 ? 9.078 14.906 9.469 1 96.56 120 SER B O 1
ATOM 2163 N N . ASP B 1 121 ? 7.211 14.977 8.195 1 95.19 121 ASP B N 1
ATOM 2164 C CA . ASP B 1 121 ? 7.977 15.414 7.035 1 95.19 121 ASP B CA 1
ATOM 2165 C C . ASP B 1 121 ? 7.25 16.516 6.281 1 95.19 121 ASP B C 1
ATOM 2167 O O . ASP B 1 121 ? 6.871 16.344 5.121 1 95.19 121 ASP B O 1
ATOM 2171 N N . PRO B 1 122 ? 7.133 17.656 6.93 1 97.44 122 PRO B N 1
ATOM 2172 C CA . PRO B 1 122 ? 6.457 18.781 6.273 1 97.44 122 PRO B CA 1
ATOM 2173 C C . PRO B 1 122 ? 7.172 19.234 5.004 1 97.44 122 PRO B C 1
ATOM 2175 O O . PRO B 1 122 ? 8.398 19.141 4.91 1 97.44 122 PRO B O 1
ATOM 2178 N N . GLN B 1 123 ? 6.383 19.688 4.043 1 96.81 123 GLN B N 1
ATOM 2179 C CA . GLN B 1 123 ? 6.902 20.25 2.799 1 96.81 123 GLN B CA 1
ATOM 2180 C C . GLN B 1 123 ? 6.512 21.719 2.646 1 96.81 123 GLN B C 1
ATOM 2182 O O . GLN B 1 123 ? 5.641 22.047 1.836 1 96.81 123 GLN B O 1
ATOM 2187 N N . PRO B 1 124 ? 7.254 22.594 3.248 1 97.56 124 PRO B N 1
ATOM 2188 C CA . PRO B 1 124 ? 6.871 24 3.23 1 97.56 124 PRO B CA 1
ATOM 2189 C C . PRO B 1 124 ? 7.035 24.641 1.854 1 97.56 124 PRO B C 1
ATOM 2191 O O . PRO B 1 124 ? 6.473 25.719 1.594 1 97.56 124 PRO B O 1
ATOM 2194 N N . ASP B 1 125 ? 7.766 24.031 0.977 1 96.62 125 ASP B N 1
ATOM 2195 C CA . ASP B 1 125 ? 7.996 24.594 -0.355 1 96.62 125 ASP B CA 1
ATOM 2196 C C . ASP B 1 125 ? 6.832 24.281 -1.289 1 96.62 125 ASP B C 1
ATOM 2198 O O . ASP B 1 125 ? 6.746 24.828 -2.389 1 96.62 125 ASP B O 1
ATOM 2202 N N . ASP B 1 126 ? 5.992 23.406 -0.956 1 94 126 ASP B N 1
ATOM 2203 C CA . ASP B 1 126 ? 4.746 23.062 -1.628 1 94 126 ASP B CA 1
ATOM 2204 C C . ASP B 1 126 ? 3.57 23.094 -0.652 1 94 126 ASP B C 1
ATOM 2206 O O . ASP B 1 126 ? 2.951 22.062 -0.386 1 94 126 ASP B O 1
ATOM 2210 N N . PRO B 1 127 ? 3.256 24.25 -0.211 1 97.25 127 PRO B N 1
ATOM 2211 C CA . PRO B 1 127 ? 2.377 24.391 0.953 1 97.25 127 PRO B CA 1
ATOM 2212 C C . PRO B 1 127 ? 0.896 24.328 0.583 1 97.25 127 PRO B C 1
ATOM 2214 O O . PRO B 1 127 ? 0.507 24.781 -0.497 1 97.25 127 PRO B O 1
ATOM 2217 N N . GLN B 1 128 ? 0.132 23.703 1.413 1 97.44 128 GLN B N 1
ATOM 2218 C CA . GLN B 1 128 ? -1.319 23.844 1.425 1 97.44 128 GLN B CA 1
ATOM 2219 C C . GLN B 1 128 ? -1.739 25.109 2.182 1 97.44 128 GLN B C 1
ATOM 2221 O O . GLN B 1 128 ? -2.754 25.719 1.853 1 97.44 128 GLN B O 1
ATOM 2226 N N . ASP B 1 129 ? -0.975 25.453 3.221 1 98.12 129 ASP B N 1
ATOM 2227 C CA . ASP B 1 129 ? -1.185 26.656 4.031 1 98.12 129 ASP B CA 1
ATOM 2228 C C . ASP B 1 129 ? 0.044 27.562 4.004 1 98.12 129 ASP B C 1
ATOM 2230 O O . ASP B 1 129 ? 1.023 27.297 4.707 1 98.12 129 ASP B O 1
ATOM 2234 N N . ALA B 1 130 ? -0.035 28.625 3.309 1 97.75 130 ALA B N 1
ATOM 2235 C CA . ALA B 1 130 ? 1.104 29.516 3.051 1 97.75 130 ALA B CA 1
ATOM 2236 C C . ALA B 1 130 ? 1.572 30.188 4.332 1 97.75 130 ALA B C 1
ATOM 2238 O O . ALA B 1 130 ? 2.773 30.375 4.547 1 97.75 130 ALA B O 1
ATOM 2239 N N . GLU B 1 131 ? 0.657 30.562 5.109 1 98.12 131 GLU B N 1
ATOM 2240 C CA . GLU B 1 131 ? 1 31.219 6.367 1 98.12 131 GLU B CA 1
ATOM 2241 C C . GLU B 1 131 ? 1.806 30.281 7.27 1 98.12 131 GLU B C 1
ATOM 2243 O O . GLU B 1 131 ? 2.805 30.703 7.863 1 98.12 131 GLU B O 1
ATOM 2248 N N . VAL B 1 132 ? 1.39 29.094 7.336 1 98.38 132 VAL B N 1
ATOM 2249 C CA . VAL B 1 132 ? 2.08 28.125 8.188 1 98.38 132 VAL B CA 1
ATOM 2250 C C . VAL B 1 132 ? 3.465 27.828 7.613 1 98.38 132 VAL B C 1
ATOM 2252 O O . VAL B 1 132 ? 4.449 27.766 8.359 1 98.38 132 VAL B O 1
ATOM 2255 N N . ALA B 1 133 ? 3.496 27.688 6.336 1 98.69 133 ALA B N 1
ATOM 2256 C CA . ALA B 1 133 ? 4.77 27.422 5.676 1 98.69 133 ALA B CA 1
ATOM 2257 C C . ALA B 1 133 ? 5.762 28.562 5.918 1 98.69 133 ALA B C 1
ATOM 2259 O O . ALA B 1 133 ? 6.945 28.312 6.168 1 98.69 133 ALA B O 1
ATOM 2260 N N . LYS B 1 134 ? 5.305 29.75 5.84 1 98.56 134 LYS B N 1
ATOM 2261 C CA . LYS B 1 134 ? 6.152 30.922 6.086 1 98.56 134 LYS B CA 1
ATOM 2262 C C . LYS B 1 134 ? 6.723 30.891 7.504 1 98.56 134 LYS B C 1
ATOM 2264 O O . LYS B 1 134 ? 7.922 31.094 7.699 1 98.56 134 LYS B O 1
ATOM 2269 N N . MET B 1 135 ? 5.875 30.547 8.453 1 98.5 135 MET B N 1
ATOM 2270 C CA . MET B 1 135 ? 6.324 30.484 9.844 1 98.5 135 MET B CA 1
ATOM 2271 C C . MET B 1 135 ? 7.336 29.359 10.023 1 98.5 135 MET B C 1
ATOM 2273 O O . MET B 1 135 ? 8.344 29.531 10.711 1 98.5 135 MET B O 1
ATOM 2277 N N . TYR B 1 136 ? 7.105 28.312 9.398 1 98.56 136 TYR B N 1
ATOM 2278 C CA . TYR B 1 136 ? 7.988 27.141 9.461 1 98.56 136 TYR B CA 1
ATOM 2279 C C . TYR B 1 136 ? 9.391 27.5 8.984 1 98.56 136 TYR B C 1
ATOM 2281 O O . TYR B 1 136 ? 10.383 27.109 9.602 1 98.56 136 TYR B O 1
ATOM 2289 N N . LYS B 1 137 ? 9.375 28.297 7.922 1 98.38 137 LYS B N 1
ATOM 2290 C CA . LYS B 1 137 ? 10.641 28.609 7.273 1 98.38 137 LYS B CA 1
ATOM 2291 C C . LYS B 1 137 ? 11.328 29.797 7.957 1 98.38 137 LYS B C 1
ATOM 2293 O O . LYS B 1 137 ? 12.555 29.812 8.102 1 98.38 137 LYS B O 1
ATOM 2298 N N . GLU B 1 138 ? 10.641 30.75 8.438 1 98.25 138 GLU B N 1
ATOM 2299 C CA . GLU B 1 138 ? 11.219 32.031 8.867 1 98.25 138 GLU B CA 1
ATOM 2300 C C . GLU B 1 138 ? 11.352 32.094 10.383 1 98.25 138 GLU B C 1
ATOM 2302 O O . GLU B 1 138 ? 12.18 32.844 10.906 1 98.25 138 GLU B O 1
ATOM 2307 N N . ASN B 1 139 ? 10.461 31.406 11.062 1 98.19 139 ASN B N 1
ATOM 2308 C CA . ASN B 1 139 ? 10.484 31.391 12.516 1 98.19 139 ASN B CA 1
ATOM 2309 C C . ASN B 1 139 ? 10.117 30.016 13.062 1 98.19 139 ASN B C 1
ATOM 2311 O O . ASN B 1 139 ? 9.039 29.828 13.633 1 98.19 139 ASN B O 1
ATOM 2315 N N . HIS B 1 140 ? 11.055 29.078 13.016 1 97.88 140 HIS B N 1
ATOM 2316 C CA . HIS B 1 140 ? 10.789 27.672 13.305 1 97.88 140 HIS B CA 1
ATOM 2317 C C . HIS B 1 140 ? 10.406 27.469 14.766 1 97.88 140 HIS B C 1
ATOM 2319 O O . HIS B 1 140 ? 9.57 26.625 15.086 1 97.88 140 HIS B O 1
ATOM 2325 N N . ALA B 1 141 ? 11.062 28.219 15.648 1 98.12 141 ALA B N 1
ATOM 2326 C CA . ALA B 1 141 ? 10.742 28.109 17.078 1 98.12 141 ALA B CA 1
ATOM 2327 C C . ALA B 1 141 ? 9.289 28.484 17.328 1 98.12 141 ALA B C 1
ATOM 2329 O O . ALA B 1 141 ? 8.594 27.797 18.094 1 98.12 141 ALA B O 1
ATOM 2330 N N . LEU B 1 142 ? 8.859 29.578 16.75 1 98.19 142 LEU B N 1
ATOM 2331 C CA . LEU B 1 142 ? 7.461 29.984 16.891 1 98.19 142 LEU B CA 1
ATOM 2332 C C . LEU B 1 142 ? 6.527 28.938 16.266 1 98.19 142 LEU B C 1
ATOM 2334 O O . LEU B 1 142 ? 5.461 28.656 16.828 1 98.19 142 LEU B O 1
ATOM 2338 N N . PHE B 1 143 ? 6.926 28.438 15.164 1 98.38 143 PHE B N 1
ATOM 2339 C CA . PHE B 1 143 ? 6.148 27.391 14.516 1 98.38 143 PHE B CA 1
ATOM 2340 C C . PHE B 1 143 ? 5.938 26.203 15.461 1 98.38 143 PHE B C 1
ATOM 2342 O O . PHE B 1 143 ? 4.809 25.75 15.648 1 98.38 143 PHE B O 1
ATOM 2349 N N . VAL B 1 144 ? 7.047 25.703 15.969 1 98.25 144 VAL B N 1
ATOM 2350 C CA . VAL B 1 144 ? 6.984 24.531 16.844 1 98.25 144 VAL B CA 1
ATOM 2351 C C . VAL B 1 144 ? 6.07 24.828 18.031 1 98.25 144 VAL B C 1
ATOM 2353 O O . VAL B 1 144 ? 5.211 24.016 18.375 1 98.25 144 VAL B O 1
ATOM 2356 N N . LYS B 1 145 ? 6.227 26.016 18.641 1 97.94 145 LYS B N 1
ATOM 2357 C CA . LYS B 1 145 ? 5.406 26.406 19.781 1 97.94 145 LYS B CA 1
ATOM 2358 C C . LYS B 1 145 ? 3.928 26.469 19.391 1 97.94 145 LYS B C 1
ATOM 2360 O O . LYS B 1 145 ? 3.074 25.938 20.109 1 97.94 145 LYS B O 1
ATOM 2365 N N . THR B 1 146 ? 3.641 27.078 18.281 1 98.19 146 THR B N 1
ATOM 2366 C CA . THR B 1 146 ? 2.264 27.234 17.828 1 98.19 146 THR B CA 1
ATOM 2367 C C . THR B 1 146 ? 1.643 25.875 17.5 1 98.19 146 THR B C 1
ATOM 2369 O O . THR B 1 146 ? 0.494 25.609 17.859 1 98.19 146 THR B O 1
ATOM 2372 N N . ALA B 1 147 ? 2.402 25.031 16.797 1 98.06 147 ALA B N 1
ATOM 2373 C CA . ALA B 1 147 ? 1.922 23.688 16.438 1 98.06 147 ALA B CA 1
ATOM 2374 C C . ALA B 1 147 ? 1.557 22.875 17.672 1 98.06 147 ALA B C 1
ATOM 2376 O O . ALA B 1 147 ? 0.533 22.188 17.688 1 98.06 147 ALA B O 1
ATOM 2377 N N . ARG B 1 148 ? 2.301 23.016 18.703 1 96.81 148 ARG B N 1
ATOM 2378 C CA . ARG B 1 148 ? 2.084 22.281 19.938 1 96.81 148 ARG B CA 1
ATOM 2379 C C . ARG B 1 148 ? 0.86 22.797 20.688 1 96.81 148 ARG B C 1
ATOM 2381 O O . ARG B 1 148 ? 0.206 22.047 21.422 1 96.81 148 ARG B O 1
ATOM 2388 N N . LEU B 1 149 ? 0.461 24.016 20.438 1 93.19 149 LEU B N 1
ATOM 2389 C CA . LEU B 1 149 ? -0.623 24.656 21.172 1 93.19 149 LEU B CA 1
ATOM 2390 C C . LEU B 1 149 ? -1.935 24.562 20.391 1 93.19 149 LEU B C 1
ATOM 2392 O O . LEU B 1 149 ? -2.998 24.891 20.938 1 93.19 149 LEU B O 1
ATOM 2396 N N . THR B 1 150 ? -1.958 24.125 19.203 1 90.25 150 THR B N 1
ATOM 2397 C CA . THR B 1 150 ? -3.102 24.234 18.297 1 90.25 150 THR B CA 1
ATOM 2398 C C . THR B 1 150 ? -4.074 23.078 18.516 1 90.25 150 THR B C 1
ATOM 2400 O O . THR B 1 150 ? -5.285 23.234 18.375 1 90.25 150 THR B O 1
ATOM 2403 N N . TYR B 1 151 ? -3.547 21.953 18.922 1 87.06 151 TYR B N 1
ATOM 2404 C CA . TYR B 1 151 ? -4.461 20.828 19 1 87.06 151 TYR B CA 1
ATOM 2405 C C . TYR B 1 151 ? -4.773 20.484 20.453 1 87.06 151 TYR B C 1
ATOM 2407 O O . TYR B 1 151 ? -4.035 20.875 21.375 1 87.06 151 TYR B O 1
#

Organism: NCBI:txid1323249

Sequence (302 aa):
MCSSSRSSKELLRLQKELKDIENENVQEIDAHIKDSNFFEWVGFIKGPEGTPYEGGHFTLAITIPNDYPYNPPKIKFVTKIWHPNISSQTGAICLDVLKNEWSPALTIRTALLSIQALLSDPQPDDPQDAEVAKMYKENHALFVKTARLTYMCSSSRSSKELLRLQKELKDIENENVQEIDAHIKDSNFFEWVGFIKGPEGTPYEGGHFTLAITIPNDYPYNPPKIKFVTKIWHPNISSQTGAICLDVLKNEWSPALTIRTALLSIQALLSDPQPDDPQDAEVAKMYKENHALFVKTARLTY

Radius of gyration: 22.06 Å; Cα contacts (8 Å, |Δi|>4): 537; chains: 2; bounding box: 55×65×44 Å

InterPro domains:
  IPR000608 Ubiquitin-conjugating (UBC), catalytic core domain [PF00179] (13-149)
  IPR000608 Ubiquitin-conjugating (UBC), catalytic core domain [PS50127] (9-151)
  IPR016135 Ubiquitin-conjugating enzyme/RWD-like [G3DSA:3.10.110.10] (6-151)
  IPR016135 Ubiquitin-conjugating enzyme/RWD-like [SSF54495] (5-149)
  IPR023313 Ubiquitin-conjugating enzyme, active site [PS00183] (82-98)
  IPR050113 Ubiquitin-conjugating enzyme E2-like [PTHR24067] (11-143)

Foldseek 3Di:
DCPVPQDPVVLVVLVVLQVVQVPVPDPAKHKDADPPDSQKMKIWGAADPPALRHPHIWIKIWGHDSPPPAAAIFIFTPQAFQAFQADNVTRGGDDCCNPVVPDNVDGPRVVNVRVNVCRVPGDLVDGPYVVSSCCCPPPVVVSSVCRNVRD/DCPPPQDPVVLVVLVVLQVVQVPVPPPAKHKDADPPDSQKMKIWGAADPPALRHPHIWIKIWGHDSPPPAAAIFIFTPQAFQAFQADNVTRGGDDCCNPVVPDNVDGPRVVNVRVNVCRVPGDLVDGPYVVSSCCCPPPVVVSSVCRNVRD

Solvent-accessible surface area (backbone atoms only — not comparable to full-atom values): 16279 Å² total; per-residue (Å²): 130,80,76,72,72,64,50,74,62,46,56,50,48,53,51,49,52,48,50,52,42,62,66,65,66,45,89,50,49,44,65,44,69,39,92,87,32,93,44,31,33,40,34,36,37,40,33,48,81,93,38,56,42,42,86,39,76,38,38,27,43,33,38,51,51,86,58,45,52,77,43,58,54,49,58,27,37,66,46,53,47,64,41,17,28,25,23,63,86,71,19,45,62,64,52,55,61,59,54,85,37,45,31,58,78,58,49,72,64,54,51,52,49,51,54,44,49,40,71,76,54,69,43,52,90,68,45,55,18,63,69,45,16,48,33,49,73,76,37,47,69,59,33,43,54,49,27,50,66,52,95,130,81,75,70,72,67,50,75,63,49,56,51,48,53,52,49,52,46,48,50,43,63,65,65,65,45,89,50,49,44,64,44,68,39,92,87,31,95,43,32,32,39,33,37,36,40,34,46,81,93,39,56,43,43,85,40,75,39,38,27,41,35,37,50,50,87,57,46,53,77,44,57,54,48,59,28,37,67,46,53,46,65,39,18,28,25,23,64,86,71,18,46,60,62,53,55,60,60,55,86,38,43,30,58,78,58,51,70,63,56,50,51,51,51,54,45,49,40,72,74,55,70,44,51,92,67,44,55,17,63,69,44,15,48,33,50,72,76,36,45,68,60,33,44,54,50,26,51,66,52,94

pLDDT: mean 92.64, std 12.83, range [20.55, 98.81]

Secondary structure (DSSP, 8-state):
-------HHHHHHHHHHHHHHHHH--TTEEEEEETTEEEEEEEEEEPPTTSTTTT-EEEEEEE--TTTTTSPPEEEESS---BTTB-TTT-BB--GGGTTT--TT--HHHHHHHHHHHHHS--TTS-SSHHHHHHHHH-HHHHHHHHHHH-/-------HHHHHHHHHHHHHHHHH--TTEEEEEETTEEEEEEEEEEPPTTSTTTT-EEEEEEE--TTTTTSPPEEEESS---BTTB-TTT-BB--GGGTTT--TT--HHHHHHHHHHHHHS--TTS-SSHHHHHHHHH-HHHHHHHHHHH-